Protein AF-A0A554V3Z4-F1 (afdb_monomer_lite)

Secondary structure (DSSP, 8-state):
--HHHHHHHHHHHHHHHHHTT-GGGHHHHHHHHTTTTS-HHHHHHHHHHHHHHHHHTTSEEEEEEETTEEEEEEEEE--PPPPGGGPPPHHHHHHHHHHHHHHT-S--SS-TT--TTSPP-HHHHHHHHHHHHHH--S-EEHHHHHHHHTS-HHHHHHHHHHHHSTTTS-SSSEEEEEEE--SSTT-SS-SEEEEEEP----SSTTTTSHHHHTT--SPPHHHHHHHHHHHHHHHHHS---HHHHHHHHHHHHHHHHHHHHHHHHH-

Foldseek 3Di:
DDLLLLLLLLLLLQLVCVVVVNQLCSLVSSCVVVDPQLDDPVSVVVSVVSVCVQVVLQQKDWQDADPVRHPGIGMHGLDDDADPLLFAFPLLLLLLVVLCCVPPVAFDPFFQRGDPPDDDDLNRLLRSVQVNLLSDQDKDFLVRSCVRVVHPSVSSQVSPVSCQDCSRDDDAFWPGWDFADDPPPPDPGGGIIHTHGHPDPDRHSLDPGSCVSSVRSDRALVRLVVSLVSLVCCLPPPPDDDPSVVSSVSNNVSSVVVNVVNVVSVD

Sequence (267 aa):
MTPTERLLTILRLINEAQDRGAVVAAATRVREQMAGIYEGTAGARMWRRDIRTLRDRGLIETDLSTRMTPNRTGIRLRVPAKPERLHLTGREHAAISRARRALRGTISSVSPLRPRESPRHGIDDASRILRFLEENDEEVELGQLSSWLNLPQRDVYELIDALTREDVINRGVVTSIEFGYDVDETADLPTTVRVFRGSVRCQSPTRGCGMDELGFFPYSLPETEDRLSLIDEALSKLALEGPERQLLSQARAKLTEWRVNLMAAMS

pLDDT: mean 83.01, std 12.26, range [44.66, 98.06]

Radius of gyration: 19.21 Å; chains: 1; bounding box: 49×37×57 Å

Structure (mmCIF, N/CA/C/O backbone):
data_AF-A0A554V3Z4-F1
#
_entry.id   AF-A0A554V3Z4-F1
#
loop_
_atom_site.group_PDB
_atom_site.id
_atom_site.type_symbol
_atom_site.label_atom_id
_atom_site.label_alt_id
_atom_site.label_comp_id
_atom_site.label_asym_id
_atom_site.label_entity_id
_atom_site.label_seq_id
_atom_site.pdbx_PDB_ins_code
_atom_site.Cartn_x
_atom_site.Cartn_y
_atom_site.Cartn_z
_atom_site.occupancy
_atom_site.B_iso_or_equiv
_atom_site.auth_seq_id
_atom_site.auth_comp_id
_atom_site.auth_asym_id
_atom_site.auth_atom_id
_atom_site.pdbx_PDB_model_num
ATOM 1 N N . MET A 1 1 ? 20.695 -0.822 -6.266 1.00 85.31 1 MET A N 1
ATOM 2 C CA . MET A 1 1 ? 19.230 -0.767 -6.131 1.00 85.31 1 MET A CA 1
ATOM 3 C C . MET A 1 1 ? 18.678 -2.169 -5.908 1.00 85.31 1 MET A C 1
ATOM 5 O O . MET A 1 1 ? 18.897 -3.046 -6.751 1.00 85.31 1 MET A O 1
ATOM 9 N N . THR A 1 2 ? 18.030 -2.409 -4.771 1.00 88.81 2 THR A N 1
ATOM 10 C CA . THR A 1 2 ? 17.435 -3.708 -4.413 1.00 88.81 2 THR A CA 1
ATOM 11 C C . THR A 1 2 ? 16.230 -4.033 -5.314 1.00 88.81 2 THR A C 1
ATOM 13 O O . THR A 1 2 ? 15.704 -3.147 -5.992 1.00 88.81 2 THR A O 1
ATOM 16 N N . PRO A 1 3 ? 15.763 -5.297 -5.383 1.00 90.75 3 PRO A N 1
ATOM 17 C CA . PRO A 1 3 ? 14.540 -5.627 -6.116 1.00 90.75 3 PRO A CA 1
ATOM 18 C C . PRO A 1 3 ? 13.301 -4.873 -5.616 1.00 90.75 3 PRO A C 1
ATOM 20 O O . PRO A 1 3 ? 12.484 -4.462 -6.432 1.00 90.75 3 PRO A O 1
ATOM 23 N N . THR A 1 4 ? 13.168 -4.672 -4.302 1.00 90.19 4 THR A N 1
ATOM 24 C CA . THR A 1 4 ? 12.045 -3.934 -3.702 1.00 90.19 4 THR A CA 1
ATOM 25 C C . THR A 1 4 ? 12.045 -2.478 -4.156 1.00 90.19 4 THR A C 1
ATOM 27 O O . THR A 1 4 ? 11.039 -2.024 -4.696 1.00 90.19 4 THR A O 1
ATOM 30 N N . GLU A 1 5 ? 13.187 -1.792 -4.032 1.00 89.12 5 GLU A N 1
ATOM 31 C CA . GLU A 1 5 ? 13.366 -0.412 -4.502 1.00 89.12 5 GLU A CA 1
ATOM 32 C C . GLU A 1 5 ? 12.989 -0.282 -5.983 1.00 89.12 5 GLU A C 1
ATOM 34 O O . GLU A 1 5 ? 12.140 0.530 -6.338 1.00 89.12 5 GLU A O 1
ATOM 39 N N . ARG A 1 6 ? 13.540 -1.150 -6.851 1.00 91.88 6 ARG A N 1
ATOM 40 C CA . ARG A 1 6 ? 13.258 -1.100 -8.295 1.00 91.88 6 ARG A CA 1
ATOM 41 C C . ARG A 1 6 ? 11.770 -1.225 -8.606 1.00 91.88 6 ARG A C 1
ATOM 43 O O . ARG A 1 6 ? 11.261 -0.475 -9.433 1.00 91.88 6 ARG A O 1
ATOM 50 N N . LEU A 1 7 ? 11.076 -2.177 -7.982 1.00 92.88 7 LEU A N 1
ATOM 51 C CA . LEU A 1 7 ? 9.656 -2.416 -8.242 1.00 92.88 7 LEU A CA 1
ATOM 52 C C . LEU A 1 7 ? 8.788 -1.240 -7.771 1.00 92.88 7 LEU A C 1
ATOM 54 O O . LEU A 1 7 ? 7.882 -0.842 -8.500 1.00 92.88 7 LEU A O 1
ATOM 58 N N . LEU A 1 8 ? 9.079 -0.658 -6.603 1.00 90.31 8 LEU A N 1
ATOM 59 C CA . LEU A 1 8 ? 8.354 0.512 -6.096 1.00 90.31 8 LEU A CA 1
ATOM 60 C C . LEU A 1 8 ? 8.612 1.757 -6.963 1.00 90.31 8 LEU A C 1
ATOM 62 O O . LEU A 1 8 ? 7.660 2.438 -7.344 1.00 90.31 8 LEU A O 1
ATOM 66 N N . THR A 1 9 ? 9.862 1.999 -7.377 1.00 89.44 9 THR A N 1
ATOM 67 C CA . THR A 1 9 ? 10.207 3.080 -8.318 1.00 89.44 9 THR A CA 1
ATOM 68 C C . THR A 1 9 ? 9.485 2.923 -9.658 1.00 89.44 9 THR A C 1
ATOM 70 O O . THR A 1 9 ? 8.972 3.907 -10.191 1.00 89.44 9 THR A O 1
ATOM 73 N N . ILE A 1 10 ? 9.385 1.700 -10.202 1.00 91.62 10 ILE A N 1
ATOM 74 C CA . ILE A 1 10 ? 8.610 1.449 -11.429 1.00 91.62 10 ILE A CA 1
ATOM 75 C C . ILE A 1 10 ? 7.144 1.863 -11.233 1.00 91.62 10 ILE A C 1
ATOM 77 O O . ILE A 1 10 ? 6.601 2.560 -12.089 1.00 91.62 10 ILE A O 1
ATOM 81 N N . LEU A 1 11 ? 6.505 1.458 -10.128 1.00 91.31 11 LEU A N 1
ATOM 82 C CA . LEU A 1 11 ? 5.101 1.787 -9.856 1.00 91.31 11 LEU A CA 1
ATOM 83 C C . LEU A 1 11 ? 4.877 3.302 -9.768 1.00 91.31 11 LEU A C 1
ATOM 85 O O . LEU A 1 11 ? 4.002 3.814 -10.468 1.00 91.31 11 LEU A O 1
ATOM 89 N N . ARG A 1 12 ? 5.720 4.027 -9.016 1.00 88.12 12 ARG A N 1
ATOM 90 C CA . ARG A 1 12 ? 5.675 5.499 -8.945 1.00 88.12 12 ARG A CA 1
ATOM 91 C C . ARG A 1 12 ? 5.777 6.136 -10.331 1.00 88.12 12 ARG A C 1
ATOM 93 O O . ARG A 1 12 ? 4.963 6.977 -10.701 1.00 88.12 12 ARG A O 1
ATOM 100 N N . LEU A 1 13 ? 6.775 5.743 -11.122 1.00 88.31 13 LEU A N 1
ATOM 101 C CA . LEU A 1 13 ? 7.025 6.352 -12.432 1.00 88.31 13 LEU A CA 1
ATOM 102 C C . LEU A 1 13 ? 5.905 6.067 -13.443 1.00 88.31 13 LEU A C 1
ATOM 104 O O . LEU A 1 13 ? 5.633 6.910 -14.302 1.00 88.31 13 LEU A O 1
ATOM 108 N N . ILE A 1 14 ? 5.243 4.909 -13.347 1.00 90.38 14 ILE A N 1
ATOM 109 C CA . ILE A 1 14 ? 4.043 4.613 -14.142 1.00 90.38 14 ILE A CA 1
ATOM 110 C C . ILE A 1 14 ? 2.874 5.492 -13.684 1.00 90.38 14 ILE A C 1
ATOM 112 O O . ILE A 1 14 ? 2.191 6.046 -14.545 1.00 90.38 14 ILE A O 1
ATOM 116 N N . ASN A 1 15 ? 2.670 5.659 -12.372 1.00 87.81 15 ASN A N 1
ATOM 117 C CA . ASN A 1 15 ? 1.634 6.538 -11.823 1.00 87.81 15 ASN A CA 1
ATOM 118 C C . ASN A 1 15 ? 1.793 7.979 -12.340 1.00 87.81 15 ASN A C 1
ATOM 120 O O . ASN A 1 15 ? 0.896 8.521 -12.981 1.00 87.81 15 ASN A O 1
ATOM 124 N N . GLU A 1 16 ? 2.998 8.547 -12.213 1.00 85.69 16 GLU A N 1
ATOM 125 C CA . GLU A 1 16 ? 3.308 9.888 -12.724 1.00 85.69 16 GLU A CA 1
ATOM 126 C C . GLU A 1 16 ? 3.081 10.030 -14.233 1.00 85.69 16 GLU A C 1
ATOM 128 O O . GLU A 1 16 ? 2.686 11.092 -14.722 1.00 85.69 16 GLU A O 1
ATOM 133 N N . ALA A 1 17 ? 3.408 8.989 -15.004 1.00 84.69 17 ALA A N 1
ATOM 134 C CA . ALA A 1 17 ? 3.185 8.994 -16.441 1.00 84.69 17 ALA A CA 1
ATOM 135 C C . ALA A 1 17 ? 1.686 8.963 -16.759 1.00 84.69 17 ALA A C 1
ATOM 137 O O . ALA A 1 17 ? 1.249 9.661 -17.674 1.00 84.69 17 ALA A O 1
ATOM 138 N N . GLN A 1 18 ? 0.900 8.193 -16.0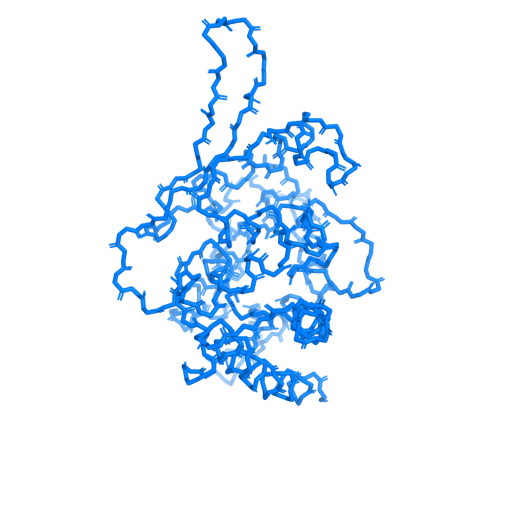07 1.00 84.75 18 GLN A N 1
ATOM 139 C CA . GLN A 1 18 ? -0.547 8.102 -16.161 1.00 84.75 18 GLN A CA 1
ATOM 140 C C . GLN A 1 18 ? -1.243 9.431 -15.842 1.00 84.75 18 GLN A C 1
ATOM 142 O O . GLN A 1 18 ? -2.054 9.877 -16.653 1.00 84.75 18 GLN A O 1
ATOM 147 N N . ASP A 1 19 ? -0.853 10.112 -14.763 1.00 82.19 19 ASP A N 1
ATOM 148 C CA . ASP A 1 19 ? -1.374 11.440 -14.396 1.00 82.19 19 ASP A CA 1
ATOM 149 C C . ASP A 1 19 ? -1.117 12.501 -15.476 1.00 82.19 19 ASP A C 1
ATOM 151 O O . ASP A 1 19 ? -1.878 13.453 -15.640 1.00 82.19 19 ASP A O 1
ATOM 155 N N . ARG A 1 20 ? -0.055 12.316 -16.267 1.00 82.38 20 ARG A N 1
ATOM 156 C CA . ARG A 1 20 ? 0.301 13.176 -17.408 1.00 82.38 20 ARG A CA 1
ATOM 157 C C . ARG A 1 20 ? -0.280 12.697 -18.744 1.00 82.38 20 ARG A C 1
ATOM 159 O O . ARG A 1 20 ? 0.066 13.254 -19.783 1.00 82.38 20 ARG A O 1
ATOM 166 N N . GLY A 1 21 ? -1.098 11.642 -18.754 1.00 78.44 21 GLY A N 1
ATOM 167 C CA . GLY A 1 21 ? -1.652 11.045 -19.976 1.00 78.44 21 GLY A CA 1
ATOM 168 C C . GLY A 1 21 ? -0.624 10.322 -20.863 1.00 78.44 21 GLY A C 1
ATOM 169 O O . GLY A 1 21 ? -0.892 10.042 -22.029 1.00 78.44 21 GLY A O 1
ATOM 170 N N . ALA A 1 22 ? 0.557 9.995 -20.333 1.00 80.12 22 ALA A N 1
ATOM 171 C CA . ALA A 1 22 ? 1.716 9.477 -21.062 1.00 80.12 22 ALA A CA 1
ATOM 172 C C . ALA A 1 22 ? 1.899 7.946 -20.950 1.00 80.12 22 ALA A C 1
ATOM 174 O O . ALA A 1 22 ? 3.024 7.447 -20.985 1.00 80.12 22 ALA A O 1
ATOM 175 N N . VAL A 1 23 ? 0.804 7.182 -20.862 1.00 75.94 23 VAL A N 1
ATOM 176 C CA . VAL A 1 23 ? 0.794 5.709 -20.677 1.00 75.94 23 VAL A CA 1
ATOM 177 C C . VAL A 1 23 ? 1.689 4.960 -21.677 1.00 75.94 23 VAL A C 1
ATOM 179 O O . VAL A 1 23 ? 2.409 4.025 -21.331 1.00 75.94 23 VAL A O 1
ATOM 182 N N . VAL A 1 24 ? 1.692 5.392 -22.938 1.00 72.81 24 VAL A N 1
ATOM 183 C CA . VAL A 1 24 ? 2.476 4.751 -24.006 1.00 72.81 24 VAL A CA 1
ATOM 184 C C . VAL A 1 24 ? 3.985 4.988 -23.839 1.00 72.81 24 VAL A C 1
ATOM 186 O O . VAL A 1 24 ? 4.792 4.153 -24.239 1.00 72.81 24 VAL A O 1
ATOM 189 N N . ALA A 1 25 ? 4.378 6.112 -23.235 1.00 75.38 25 ALA A N 1
ATOM 190 C CA . ALA A 1 25 ? 5.775 6.476 -23.001 1.00 75.38 25 ALA A CA 1
ATOM 191 C C . ALA A 1 25 ? 6.288 6.045 -21.615 1.00 75.38 25 ALA A C 1
ATOM 193 O O . ALA A 1 25 ? 7.482 6.182 -21.349 1.00 75.38 25 ALA A O 1
ATOM 194 N N . ALA A 1 26 ? 5.421 5.509 -20.747 1.00 81.56 26 ALA A N 1
ATOM 195 C CA . ALA A 1 26 ? 5.761 5.152 -19.372 1.00 81.56 26 ALA A CA 1
ATOM 196 C C . ALA A 1 26 ? 6.964 4.198 -19.299 1.00 81.56 26 ALA A C 1
ATOM 198 O O . ALA A 1 26 ? 7.906 4.454 -18.558 1.00 81.56 26 ALA A O 1
ATOM 199 N N . ALA A 1 27 ? 6.997 3.150 -20.131 1.00 84.62 27 ALA A N 1
ATOM 200 C CA . ALA A 1 27 ? 8.106 2.192 -20.156 1.00 84.62 27 ALA A CA 1
ATOM 201 C C . ALA A 1 27 ? 9.456 2.839 -20.515 1.00 84.62 27 ALA A C 1
ATOM 203 O O . ALA A 1 27 ? 10.478 2.523 -19.906 1.00 84.62 27 ALA A O 1
ATOM 204 N N . THR A 1 28 ? 9.462 3.747 -21.494 1.00 84.50 28 THR A N 1
ATOM 205 C CA . THR A 1 28 ? 10.665 4.487 -21.899 1.00 84.50 28 THR A CA 1
ATOM 206 C C . THR A 1 28 ? 11.116 5.420 -20.785 1.00 84.50 28 THR A C 1
ATOM 208 O O . THR A 1 28 ? 12.271 5.357 -20.378 1.00 84.50 28 THR A O 1
ATOM 211 N N . ARG A 1 29 ? 10.187 6.195 -20.214 1.00 84.88 29 ARG A N 1
ATOM 212 C CA . ARG A 1 29 ? 10.458 7.106 -19.097 1.00 84.88 29 ARG A CA 1
ATOM 213 C C . ARG A 1 29 ? 11.047 6.374 -17.894 1.00 84.88 29 ARG A C 1
ATOM 215 O O . ARG A 1 29 ? 11.997 6.864 -17.298 1.00 84.88 29 ARG A O 1
ATOM 222 N N . VAL A 1 30 ? 10.517 5.198 -17.552 1.00 87.12 30 VAL A N 1
ATOM 223 C CA . VAL A 1 30 ? 11.059 4.375 -16.462 1.00 87.12 30 VAL A CA 1
ATOM 224 C C . VAL A 1 30 ? 12.521 4.016 -16.729 1.00 87.12 30 VAL A C 1
ATOM 226 O O . VAL A 1 30 ? 13.358 4.164 -15.847 1.00 87.12 30 VAL A O 1
ATOM 229 N N . ARG A 1 31 ? 12.854 3.585 -17.950 1.00 86.69 31 ARG A N 1
ATOM 230 C CA . ARG A 1 31 ? 14.237 3.233 -18.309 1.00 86.69 31 ARG A CA 1
ATOM 231 C C . ARG A 1 31 ? 15.173 4.440 -18.344 1.00 86.69 31 ARG A C 1
ATOM 233 O O . ARG A 1 31 ? 16.323 4.292 -17.957 1.00 86.69 31 ARG A O 1
ATOM 240 N N . GLU A 1 32 ? 14.693 5.600 -18.784 1.00 86.88 32 GLU A N 1
ATOM 241 C CA . GLU A 1 32 ? 15.464 6.852 -18.791 1.00 86.88 32 GLU A CA 1
ATOM 242 C C . GLU A 1 32 ? 15.756 7.348 -17.371 1.00 86.88 32 GLU A C 1
ATOM 244 O O . GLU A 1 32 ? 16.881 7.732 -17.072 1.00 86.88 32 GLU A O 1
ATOM 249 N N . GLN A 1 33 ? 14.761 7.311 -16.480 1.00 86.06 33 GLN A N 1
ATOM 250 C CA . GLN A 1 33 ? 14.921 7.718 -15.078 1.00 86.06 33 GLN A CA 1
ATOM 251 C C . GLN A 1 33 ? 15.758 6.713 -14.273 1.00 86.06 33 GLN A C 1
ATOM 253 O O . GLN A 1 33 ? 16.400 7.088 -13.302 1.00 86.06 33 GLN A O 1
ATOM 258 N N . MET A 1 34 ? 15.783 5.444 -14.690 1.00 88.44 34 MET A N 1
ATOM 259 C CA . MET A 1 34 ? 16.597 4.380 -14.093 1.00 88.44 34 MET A CA 1
ATOM 260 C C . MET A 1 34 ? 17.784 4.004 -15.000 1.00 88.44 34 MET A C 1
ATOM 262 O O . MET A 1 34 ? 18.079 2.816 -15.190 1.00 88.44 34 MET A O 1
ATOM 266 N N . ALA A 1 35 ? 18.439 5.009 -15.593 1.00 86.56 35 ALA A N 1
ATOM 267 C CA . ALA A 1 35 ? 19.607 4.822 -16.455 1.00 86.56 35 ALA A CA 1
ATOM 268 C C . ALA A 1 35 ? 20.715 4.021 -15.740 1.00 86.56 35 ALA A C 1
ATOM 270 O O . ALA A 1 35 ? 20.874 4.095 -14.521 1.00 86.56 35 ALA A O 1
ATOM 271 N N . GLY A 1 36 ? 21.449 3.189 -16.481 1.00 88.50 36 GLY A N 1
ATOM 272 C CA . GLY A 1 36 ? 22.446 2.265 -15.929 1.00 88.50 36 GLY A CA 1
ATOM 273 C C . GLY A 1 36 ? 21.892 0.991 -15.266 1.00 88.50 36 GLY A C 1
ATOM 274 O O . GLY A 1 36 ? 22.611 -0.002 -15.182 1.00 88.50 36 GLY A O 1
ATOM 275 N N . ILE A 1 37 ? 20.620 0.945 -14.841 1.00 91.25 37 ILE A N 1
ATOM 276 C CA . ILE A 1 37 ? 20.044 -0.241 -14.169 1.00 91.25 37 ILE A CA 1
ATOM 277 C C . ILE A 1 37 ? 19.622 -1.323 -15.172 1.00 91.25 37 ILE A C 1
ATOM 279 O O . ILE A 1 37 ? 19.895 -2.511 -14.982 1.00 91.25 37 ILE A O 1
ATOM 283 N N . TYR A 1 38 ? 18.944 -0.921 -16.250 1.00 91.69 38 TYR A N 1
ATOM 284 C CA . TYR A 1 38 ? 18.374 -1.843 -17.241 1.00 91.69 38 TYR A CA 1
ATOM 285 C C . TYR A 1 38 ? 19.177 -1.925 -18.546 1.00 91.69 38 TYR A C 1
ATOM 287 O O . TYR A 1 38 ? 18.665 -2.405 -19.560 1.00 91.69 38 TYR A O 1
ATOM 295 N N . GLU A 1 39 ? 20.441 -1.510 -18.523 1.00 90.00 39 GLU A N 1
ATOM 296 C CA . GLU A 1 39 ? 21.315 -1.499 -19.695 1.00 90.00 39 GLU A CA 1
ATOM 297 C C . GLU A 1 39 ? 21.949 -2.867 -19.999 1.00 90.00 39 GLU A C 1
ATOM 299 O O . GLU A 1 39 ? 22.147 -3.728 -19.134 1.00 90.00 39 GLU A O 1
ATOM 304 N N . GLY A 1 40 ? 22.251 -3.085 -21.281 1.00 92.31 40 GLY A N 1
ATOM 305 C CA . GLY A 1 40 ? 22.839 -4.326 -21.782 1.00 92.31 40 GLY A CA 1
ATOM 306 C C . GLY A 1 40 ? 21.948 -5.567 -21.621 1.00 92.31 40 GLY A C 1
ATOM 307 O O . GLY A 1 40 ? 20.784 -5.519 -21.221 1.00 92.31 40 GLY A O 1
ATOM 308 N N . THR A 1 41 ? 22.502 -6.738 -21.941 1.00 92.44 41 THR A N 1
ATOM 309 C CA . THR A 1 41 ? 21.746 -8.005 -21.941 1.00 92.44 41 THR A CA 1
ATOM 310 C C . THR A 1 41 ? 21.277 -8.409 -20.539 1.00 92.44 41 THR A C 1
ATOM 312 O O . THR A 1 41 ? 20.195 -8.980 -20.379 1.00 92.44 41 THR A O 1
ATOM 315 N N . ALA A 1 42 ? 22.085 -8.126 -19.512 1.00 91.31 42 ALA A N 1
ATOM 316 C CA . ALA A 1 42 ? 21.734 -8.402 -18.122 1.00 91.31 42 ALA A CA 1
ATOM 317 C C . ALA A 1 42 ? 20.597 -7.490 -17.636 1.00 91.31 42 ALA A C 1
ATOM 319 O O . ALA A 1 42 ? 19.607 -8.004 -17.108 1.00 91.31 42 ALA A O 1
ATOM 320 N N . GLY A 1 43 ? 20.683 -6.183 -17.898 1.00 91.44 43 GLY A N 1
ATOM 321 C CA . GLY A 1 43 ? 19.630 -5.225 -17.575 1.00 91.44 43 GLY A CA 1
ATOM 322 C C . GLY A 1 43 ? 18.326 -5.507 -18.324 1.00 91.44 43 GLY A C 1
ATOM 323 O O . GLY A 1 43 ? 17.257 -5.526 -17.719 1.00 91.44 43 GLY A O 1
ATOM 324 N N . ALA A 1 44 ? 18.393 -5.902 -19.599 1.00 88.69 44 ALA A N 1
ATOM 325 C CA . ALA A 1 44 ? 17.213 -6.311 -20.363 1.00 88.69 44 ALA A CA 1
ATOM 326 C C . ALA A 1 44 ? 16.522 -7.571 -19.798 1.00 88.69 44 ALA A C 1
ATOM 328 O O . ALA A 1 44 ? 15.299 -7.714 -19.900 1.00 88.69 44 ALA A O 1
ATOM 329 N N . ARG A 1 45 ? 17.278 -8.516 -19.213 1.00 91.56 45 ARG A N 1
ATOM 330 C CA . ARG A 1 45 ? 16.703 -9.660 -18.476 1.00 91.56 45 ARG A CA 1
ATOM 331 C C . ARG A 1 45 ? 16.059 -9.208 -17.168 1.00 91.56 45 ARG A C 1
ATOM 333 O O . ARG A 1 45 ? 14.981 -9.699 -16.843 1.00 91.56 45 ARG A O 1
ATOM 340 N N . MET A 1 46 ? 16.705 -8.290 -16.451 1.00 94.38 46 MET A N 1
ATOM 341 C CA . MET A 1 46 ? 16.195 -7.726 -15.201 1.00 94.38 46 MET A CA 1
ATOM 342 C C . MET A 1 46 ? 14.876 -6.979 -15.427 1.00 94.38 46 MET A C 1
ATOM 344 O O . MET A 1 46 ? 13.892 -7.307 -14.779 1.00 94.38 46 MET A O 1
ATOM 348 N N . TRP A 1 47 ? 14.806 -6.110 -16.439 1.00 93.38 47 TRP A N 1
ATOM 349 C CA . TRP A 1 47 ? 13.581 -5.414 -16.843 1.00 93.38 47 TRP A CA 1
ATOM 350 C C . TRP A 1 47 ? 12.421 -6.380 -17.097 1.00 93.38 47 TRP A C 1
ATOM 352 O O . TRP A 1 47 ? 11.329 -6.223 -16.559 1.00 93.38 47 TRP A O 1
ATOM 362 N N . ARG A 1 48 ? 12.657 -7.418 -17.911 1.00 92.19 48 ARG A N 1
ATOM 363 C CA . ARG A 1 48 ? 11.626 -8.418 -18.223 1.00 92.19 48 ARG A CA 1
ATOM 364 C C . ARG A 1 48 ? 11.151 -9.164 -16.983 1.00 92.19 48 ARG A C 1
ATOM 366 O O . ARG A 1 48 ? 9.980 -9.520 -16.923 1.00 92.19 48 ARG A O 1
ATOM 373 N N . ARG A 1 49 ? 12.050 -9.425 -16.031 1.00 93.94 49 ARG A N 1
ATOM 374 C CA . ARG A 1 49 ? 11.702 -10.046 -14.753 1.00 93.94 49 ARG A CA 1
ATOM 375 C C . ARG A 1 49 ? 10.843 -9.105 -13.916 1.00 93.94 49 ARG A C 1
ATOM 377 O O . ARG A 1 49 ? 9.779 -9.526 -13.494 1.00 93.94 49 ARG A O 1
ATOM 384 N N . ASP A 1 50 ? 11.262 -7.858 -13.734 1.00 94.62 50 ASP A N 1
ATOM 385 C CA . ASP A 1 50 ? 10.573 -6.902 -12.864 1.00 94.62 50 ASP A CA 1
ATOM 386 C C . ASP A 1 50 ? 9.176 -6.545 -13.414 1.00 94.62 50 ASP A C 1
ATOM 388 O O . ASP A 1 50 ? 8.188 -6.618 -12.686 1.00 94.62 50 ASP A O 1
ATOM 392 N N . ILE A 1 51 ? 9.048 -6.303 -14.726 1.00 93.56 51 ILE A N 1
ATOM 393 C CA . ILE A 1 51 ? 7.740 -6.092 -15.375 1.00 93.56 51 ILE A CA 1
ATOM 394 C C . ILE A 1 51 ? 6.847 -7.327 -15.281 1.00 93.56 51 ILE A C 1
ATOM 396 O O . ILE A 1 51 ? 5.657 -7.199 -15.001 1.00 93.56 51 ILE A O 1
ATOM 400 N N . ARG A 1 52 ? 7.403 -8.529 -15.474 1.00 91.44 52 ARG A N 1
ATOM 401 C CA . ARG A 1 52 ? 6.645 -9.770 -15.284 1.00 91.44 52 ARG A CA 1
ATOM 402 C C . ARG A 1 52 ? 6.152 -9.889 -13.845 1.00 91.44 52 ARG A C 1
ATOM 404 O O . ARG A 1 52 ? 4.980 -10.172 -13.655 1.00 91.44 52 ARG A O 1
ATOM 411 N N . THR A 1 53 ? 7.001 -9.616 -12.856 1.00 92.31 53 THR A N 1
ATOM 412 C CA . THR A 1 53 ? 6.621 -9.640 -11.439 1.00 92.31 53 THR A CA 1
ATOM 413 C C . THR A 1 53 ? 5.437 -8.713 -11.166 1.00 92.31 53 THR A C 1
ATOM 415 O O . THR A 1 53 ? 4.464 -9.145 -10.557 1.00 92.31 53 THR A O 1
ATOM 418 N N . LEU A 1 54 ? 5.470 -7.463 -11.641 1.00 92.12 54 LEU A N 1
ATOM 419 C CA . LEU A 1 54 ? 4.367 -6.514 -11.437 1.00 92.12 54 LEU A CA 1
ATOM 420 C C . LEU A 1 54 ? 3.085 -6.926 -12.178 1.00 92.12 54 LEU A C 1
ATOM 422 O O . LEU A 1 54 ? 1.9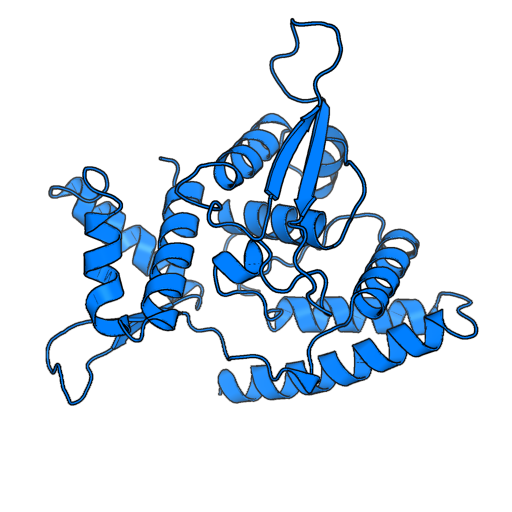86 -6.798 -11.638 1.00 92.12 54 LEU A O 1
ATOM 426 N N . ARG A 1 55 ? 3.215 -7.435 -13.407 1.00 90.94 55 ARG A N 1
ATOM 427 C CA . ARG A 1 55 ? 2.084 -7.859 -14.242 1.00 90.94 55 ARG A CA 1
ATOM 428 C C . ARG A 1 55 ? 1.411 -9.115 -13.703 1.00 90.94 55 ARG A C 1
ATOM 430 O O . ARG A 1 55 ? 0.191 -9.151 -13.597 1.00 90.94 55 ARG A O 1
ATOM 437 N N . ASP A 1 56 ? 2.189 -10.131 -13.344 1.00 88.88 56 ASP A N 1
ATOM 438 C CA . ASP A 1 56 ? 1.676 -11.396 -12.808 1.00 88.88 56 ASP A CA 1
ATOM 439 C C . ASP A 1 56 ? 1.010 -11.173 -11.434 1.00 88.88 56 ASP A C 1
ATOM 441 O O . ASP A 1 56 ? 0.112 -11.912 -11.041 1.00 88.88 56 ASP A O 1
ATOM 445 N N . ARG A 1 57 ? 1.381 -10.086 -10.741 1.00 88.06 57 ARG A N 1
ATOM 446 C CA . ARG A 1 57 ? 0.710 -9.581 -9.535 1.00 88.06 57 ARG A CA 1
ATOM 447 C C . ARG A 1 57 ? -0.528 -8.723 -9.809 1.00 88.06 57 ARG A C 1
ATOM 449 O O . ARG A 1 57 ? -1.139 -8.226 -8.871 1.00 88.06 57 ARG A O 1
ATOM 456 N N . GLY A 1 58 ? -0.887 -8.506 -11.070 1.00 87.31 58 GLY A N 1
ATOM 457 C CA . GLY A 1 58 ? -2.031 -7.685 -11.456 1.00 87.31 58 GLY A CA 1
ATOM 458 C C . GLY A 1 58 ? -1.901 -6.209 -11.082 1.00 87.31 58 GLY A C 1
ATOM 459 O O . GLY A 1 58 ? -2.921 -5.542 -10.987 1.00 87.31 58 GLY A O 1
ATOM 460 N N . LEU A 1 59 ? -0.684 -5.698 -10.862 1.00 89.44 59 LEU A N 1
ATOM 461 C CA . LEU A 1 59 ? -0.440 -4.293 -10.504 1.00 89.44 59 LEU A CA 1
ATOM 462 C C . LEU A 1 59 ? -0.366 -3.393 -11.739 1.00 89.44 59 LEU A C 1
ATOM 464 O O . LEU A 1 59 ? -0.689 -2.207 -11.674 1.00 89.44 59 LEU A O 1
ATOM 468 N N . ILE A 1 60 ? 0.051 -3.964 -12.869 1.00 91.31 60 ILE A N 1
ATOM 469 C CA . ILE A 1 60 ? 0.183 -3.266 -14.145 1.00 91.31 60 ILE A CA 1
ATOM 470 C C . ILE A 1 60 ? -0.442 -4.070 -15.279 1.00 91.31 60 ILE A C 1
ATOM 472 O O . ILE A 1 60 ? -0.519 -5.299 -15.231 1.00 91.31 60 ILE A O 1
ATOM 476 N N . GLU A 1 61 ? -0.808 -3.360 -16.335 1.00 89.94 61 GLU A N 1
ATOM 477 C CA . GLU A 1 61 ? -1.110 -3.923 -17.646 1.00 89.94 61 GLU A CA 1
ATOM 478 C C . GLU A 1 61 ? -0.017 -3.522 -18.636 1.00 89.94 61 GLU A C 1
ATOM 480 O O . GLU A 1 61 ? 0.498 -2.402 -18.586 1.00 89.94 61 GLU A O 1
ATOM 485 N N . THR A 1 62 ? 0.335 -4.441 -19.534 1.00 87.81 62 THR A N 1
ATOM 486 C CA . THR A 1 62 ? 1.335 -4.240 -20.590 1.00 87.81 62 THR A CA 1
ATOM 487 C C . THR A 1 62 ? 0.694 -4.345 -21.969 1.00 87.81 62 THR A C 1
ATOM 489 O O . THR A 1 62 ? -0.476 -4.698 -22.094 1.00 87.81 62 THR A O 1
ATOM 492 N N . ASP A 1 63 ? 1.474 -4.046 -23.010 1.00 78.25 63 ASP A N 1
ATOM 493 C CA . ASP A 1 63 ? 1.091 -4.250 -24.415 1.00 78.25 63 ASP A CA 1
ATOM 494 C C . ASP A 1 63 ? -0.125 -3.417 -24.850 1.00 78.25 63 ASP A C 1
ATOM 496 O O . ASP A 1 63 ? -0.887 -3.772 -25.746 1.00 78.25 63 ASP A O 1
ATOM 500 N N . LEU A 1 64 ? -0.268 -2.246 -24.229 1.00 73.12 64 LEU A N 1
ATOM 501 C CA . LEU A 1 64 ? -1.351 -1.309 -24.490 1.00 73.12 64 LEU A CA 1
ATOM 502 C C . LEU A 1 64 ? -1.066 -0.531 -25.776 1.00 73.12 64 LEU A C 1
ATOM 504 O O . LEU A 1 64 ? -0.476 0.551 -25.744 1.00 73.12 64 LEU A O 1
ATOM 508 N N . SER A 1 65 ? -1.475 -1.084 -26.915 1.00 65.38 65 SER A N 1
ATOM 509 C CA . SER A 1 65 ? -1.513 -0.345 -28.177 1.00 65.38 65 SER A CA 1
ATOM 510 C C . SER A 1 65 ? -2.729 0.583 -28.203 1.00 65.38 65 SER A C 1
ATOM 512 O O . SER A 1 65 ? -3.852 0.139 -27.967 1.00 65.38 65 SER A O 1
ATOM 514 N N . THR A 1 66 ? -2.537 1.862 -28.529 1.00 64.00 66 THR A N 1
ATOM 515 C CA . THR A 1 66 ? -3.649 2.811 -28.718 1.00 64.00 66 THR A CA 1
ATOM 516 C C . THR A 1 66 ? -3.895 3.073 -30.200 1.00 64.00 66 THR A C 1
ATOM 518 O O . THR A 1 66 ? -2.994 2.910 -31.022 1.00 64.00 66 THR A O 1
ATOM 521 N N . ARG A 1 67 ? -5.092 3.566 -30.554 1.00 59.94 67 ARG A N 1
ATOM 522 C CA . ARG A 1 67 ? -5.433 3.951 -31.939 1.00 59.94 67 ARG A CA 1
ATOM 523 C C . ARG A 1 67 ? -4.447 4.964 -32.540 1.00 59.94 67 ARG A C 1
ATOM 525 O O . ARG A 1 67 ? -4.237 4.957 -33.745 1.00 59.94 67 ARG A O 1
ATOM 532 N N . MET A 1 68 ? -3.843 5.816 -31.707 1.00 55.69 68 MET A N 1
ATOM 533 C CA . MET A 1 68 ? -2.862 6.821 -32.138 1.00 55.69 68 MET A CA 1
ATOM 534 C C . MET A 1 68 ? -1.420 6.296 -32.183 1.00 55.69 68 MET A C 1
ATOM 536 O O . MET A 1 68 ? -0.572 6.921 -32.809 1.00 55.69 68 MET A O 1
ATOM 540 N N . THR A 1 69 ? -1.125 5.161 -31.540 1.00 58.66 69 THR A N 1
ATOM 541 C CA . THR A 1 69 ? 0.213 4.543 -31.541 1.00 58.66 69 THR A CA 1
ATOM 542 C C . THR A 1 69 ? 0.124 3.020 -31.694 1.00 58.66 69 THR A C 1
ATOM 544 O O . THR A 1 69 ? 0.495 2.272 -30.782 1.00 58.66 69 THR A O 1
ATOM 547 N N . PRO A 1 70 ? -0.371 2.531 -32.846 1.00 54.09 70 PRO A N 1
ATOM 548 C CA . PRO A 1 70 ? -0.292 1.112 -33.162 1.00 54.09 70 PRO A CA 1
ATOM 549 C C . PRO A 1 70 ? 1.195 0.728 -33.186 1.00 54.09 70 PRO A C 1
ATOM 551 O O . PRO A 1 70 ? 2.006 1.454 -33.757 1.00 54.09 70 PRO A O 1
ATOM 554 N N . ASN A 1 71 ? 1.572 -0.370 -32.530 1.00 58.81 71 ASN A N 1
ATOM 555 C CA . ASN A 1 71 ? 2.953 -0.868 -32.362 1.00 58.81 71 ASN A CA 1
ATOM 556 C C . ASN A 1 71 ? 3.779 -0.288 -31.199 1.00 58.81 71 ASN A C 1
ATOM 558 O O . ASN A 1 71 ? 4.938 -0.677 -31.047 1.00 58.81 71 ASN A O 1
ATOM 562 N N . ARG A 1 72 ? 3.229 0.585 -30.344 1.00 60.94 72 ARG A N 1
ATOM 563 C CA . ARG A 1 72 ? 3.872 0.898 -29.056 1.00 60.94 72 ARG A CA 1
ATOM 564 C C . ARG A 1 72 ? 3.244 0.076 -27.933 1.00 60.94 72 ARG A C 1
ATOM 566 O O . ARG A 1 72 ? 2.036 0.123 -27.731 1.00 60.94 72 ARG A O 1
ATOM 573 N N . THR A 1 73 ? 4.073 -0.657 -27.194 1.00 68.19 73 THR A N 1
ATOM 574 C CA . THR A 1 73 ? 3.666 -1.412 -26.002 1.00 68.19 73 THR A CA 1
ATOM 575 C C . THR A 1 73 ? 3.651 -0.472 -24.797 1.00 68.19 73 THR A C 1
ATOM 577 O O . THR A 1 73 ? 4.684 -0.259 -24.158 1.00 68.19 73 THR A O 1
ATOM 580 N N . GLY A 1 74 ? 2.503 0.149 -24.519 1.00 79.56 74 GLY A N 1
ATOM 581 C CA . GLY A 1 74 ? 2.322 0.954 -23.310 1.00 79.56 74 GLY A CA 1
ATOM 582 C C . GLY A 1 74 ? 2.286 0.099 -22.041 1.00 79.56 74 GLY A C 1
ATOM 583 O O . GLY A 1 74 ? 2.021 -1.104 -22.100 1.00 79.56 74 GLY A O 1
ATOM 584 N N . ILE A 1 75 ? 2.538 0.735 -20.895 1.00 88.94 75 ILE A N 1
ATOM 585 C CA . ILE A 1 75 ? 2.376 0.133 -19.565 1.00 88.94 75 ILE A CA 1
ATOM 586 C C . ILE A 1 75 ? 1.548 1.098 -18.711 1.00 88.94 75 ILE A C 1
ATOM 588 O O . ILE A 1 75 ? 1.827 2.296 -18.715 1.00 88.94 75 ILE A O 1
ATOM 592 N N . ARG A 1 76 ? 0.544 0.596 -17.984 1.00 89.88 76 ARG A N 1
ATOM 593 C CA . ARG A 1 76 ? -0.279 1.398 -17.056 1.00 89.88 76 ARG A CA 1
ATOM 594 C C . ARG A 1 76 ? -0.546 0.660 -15.752 1.00 89.88 76 ARG A C 1
ATOM 596 O O . ARG A 1 76 ? -0.430 -0.564 -15.717 1.00 89.88 76 ARG A O 1
ATOM 603 N N . LEU A 1 77 ? -0.951 1.388 -14.715 1.00 89.19 77 LEU A N 1
ATOM 604 C CA . LEU A 1 77 ? -1.412 0.781 -13.468 1.00 89.19 77 LEU A CA 1
ATOM 605 C C . LEU A 1 77 ? -2.783 0.130 -13.659 1.00 89.19 77 LEU A C 1
ATOM 607 O O . LEU A 1 77 ? -3.674 0.697 -14.291 1.00 89.19 77 LEU A O 1
ATOM 611 N N . ARG A 1 78 ? -2.977 -1.045 -13.060 1.00 86.31 78 ARG A N 1
ATOM 612 C CA . ARG A 1 78 ? -4.256 -1.767 -13.062 1.00 86.31 78 ARG A CA 1
ATOM 613 C C . ARG A 1 78 ? -5.067 -1.438 -11.805 1.00 86.31 78 ARG A C 1
ATOM 615 O O . ARG A 1 78 ? -5.485 -2.322 -11.064 1.00 86.31 78 ARG A O 1
ATOM 622 N N . VAL A 1 79 ? -5.250 -0.146 -11.539 1.00 78.56 79 VAL A N 1
ATOM 623 C CA . VAL A 1 79 ? -5.949 0.336 -10.343 1.00 78.56 79 VAL A CA 1
ATOM 624 C C . VAL A 1 79 ? -7.155 1.172 -10.764 1.00 78.56 79 VAL A C 1
ATOM 626 O O . VAL A 1 79 ? -6.982 2.176 -11.459 1.00 78.56 79 VAL A O 1
ATOM 629 N N . PRO A 1 80 ? -8.386 0.787 -10.383 1.00 82.44 80 PRO A N 1
ATOM 630 C CA . PRO A 1 80 ? -9.553 1.605 -10.669 1.00 82.44 80 PRO A CA 1
ATOM 631 C C . PRO A 1 80 ? -9.515 2.893 -9.842 1.00 82.44 80 PRO A C 1
ATOM 633 O O . PRO A 1 80 ? -9.206 2.879 -8.649 1.00 82.44 80 PRO A O 1
ATOM 636 N N . ALA A 1 81 ? -9.888 4.012 -10.462 1.00 82.69 81 ALA A N 1
ATOM 637 C CA . ALA A 1 81 ? -10.026 5.277 -9.754 1.00 82.69 81 ALA A CA 1
ATOM 638 C C . ALA A 1 81 ? -11.173 5.190 -8.735 1.00 82.69 81 ALA A C 1
ATOM 640 O O . ALA A 1 81 ? -12.305 4.843 -9.082 1.00 82.69 81 ALA A O 1
ATOM 641 N N . LYS A 1 82 ? -10.896 5.525 -7.470 1.00 85.56 82 LYS A N 1
ATOM 642 C CA . LYS A 1 82 ? -11.913 5.519 -6.413 1.00 85.56 82 LYS A CA 1
ATOM 643 C C . LYS A 1 82 ? -12.686 6.840 -6.395 1.00 85.56 82 LYS A C 1
ATOM 645 O O . LYS A 1 82 ? -12.066 7.880 -6.161 1.00 85.56 82 LYS A O 1
ATOM 650 N N . PRO A 1 83 ? -14.022 6.819 -6.576 1.00 87.75 83 PRO A N 1
ATOM 651 C CA . PRO A 1 83 ? -14.849 8.023 -6.526 1.00 87.75 83 PRO A CA 1
ATOM 652 C C . PRO A 1 83 ? -14.662 8.802 -5.220 1.00 87.75 83 PRO A C 1
ATOM 654 O O . PRO A 1 83 ? -14.654 8.199 -4.147 1.00 87.75 83 PRO A O 1
ATOM 657 N N . GLU A 1 84 ? -14.589 10.135 -5.295 1.00 86.69 84 GLU A N 1
ATOM 658 C CA . GLU A 1 84 ? -14.303 10.995 -4.131 1.00 86.69 84 GLU A CA 1
ATOM 659 C C . GLU A 1 84 ? -15.295 10.808 -2.976 1.00 86.69 84 GLU A C 1
ATOM 661 O O . GLU A 1 84 ? -14.899 10.752 -1.816 1.00 86.69 84 GLU A O 1
ATOM 666 N N . ARG A 1 85 ? -16.581 10.586 -3.273 1.00 90.81 85 ARG A N 1
ATOM 667 C CA . ARG A 1 85 ? -17.607 10.303 -2.249 1.00 90.81 85 ARG A CA 1
ATOM 668 C C . ARG A 1 85 ? -17.339 9.038 -1.418 1.00 90.81 85 ARG A C 1
ATOM 670 O O . ARG A 1 85 ? -17.886 8.894 -0.328 1.00 90.81 85 ARG A O 1
ATOM 677 N N . LEU A 1 86 ? -16.527 8.113 -1.938 1.00 91.94 86 LEU A N 1
ATOM 678 C CA . LEU A 1 86 ? -16.131 6.876 -1.260 1.00 91.94 86 LEU A CA 1
ATOM 679 C C . LEU A 1 86 ? -14.820 7.025 -0.483 1.00 91.94 86 LEU A C 1
ATOM 681 O O . LEU A 1 86 ? -14.365 6.065 0.149 1.00 91.94 86 LEU A O 1
ATOM 685 N N . HIS A 1 87 ? -14.178 8.193 -0.532 1.00 89.38 87 HIS A N 1
ATOM 686 C CA . HIS A 1 87 ? -12.974 8.452 0.247 1.00 89.38 87 HIS A CA 1
ATOM 687 C C . HIS A 1 87 ? -13.330 8.460 1.735 1.00 89.38 87 HIS A C 1
ATOM 689 O O . HIS A 1 87 ? -14.353 9.011 2.163 1.00 89.38 87 HIS A O 1
ATOM 695 N N . LEU A 1 88 ? -12.488 7.800 2.526 1.00 88.38 88 LEU A N 1
ATOM 696 C CA . LEU A 1 88 ? -12.599 7.856 3.972 1.00 88.38 88 LEU A CA 1
ATOM 697 C C . LEU A 1 88 ? -11.988 9.176 4.452 1.00 88.38 88 LEU A C 1
ATOM 699 O O . LEU A 1 88 ? -10.917 9.592 4.008 1.00 88.38 88 LEU A O 1
ATOM 703 N N . THR A 1 89 ? -12.692 9.832 5.357 1.00 86.69 89 THR A N 1
ATOM 704 C CA . THR A 1 89 ? -12.268 11.045 6.050 1.00 86.69 89 THR A CA 1
ATOM 705 C C . THR A 1 89 ? -11.210 10.731 7.105 1.00 86.69 89 THR A C 1
ATOM 707 O O . THR A 1 89 ? -11.063 9.585 7.538 1.00 86.69 89 THR A O 1
ATOM 710 N N . GLY A 1 90 ? -10.525 11.771 7.594 1.00 82.69 90 GLY A N 1
ATOM 711 C CA . GLY A 1 90 ? -9.580 11.664 8.719 1.00 82.69 90 GLY A CA 1
ATOM 712 C C . GLY A 1 90 ? -10.153 10.921 9.924 1.00 82.69 90 GLY A C 1
ATOM 713 O O . GLY A 1 90 ? -9.517 10.039 10.495 1.00 82.69 90 GLY A O 1
ATOM 714 N N . ARG A 1 91 ? -11.405 11.235 10.269 1.00 87.81 91 ARG A N 1
ATOM 715 C CA . ARG A 1 91 ? -12.097 10.654 11.423 1.00 87.81 91 ARG A CA 1
ATOM 716 C C . ARG A 1 91 ? -12.469 9.188 11.213 1.00 87.81 91 ARG A C 1
ATOM 718 O O . ARG A 1 91 ? -12.351 8.408 12.150 1.00 87.81 91 ARG A O 1
ATOM 725 N N . GLU A 1 92 ? -12.887 8.815 10.004 1.00 91.31 92 GLU A N 1
ATOM 726 C CA . GLU A 1 92 ? -13.196 7.420 9.665 1.00 91.31 92 GLU A CA 1
ATOM 727 C C . GLU A 1 92 ? -11.937 6.544 9.725 1.00 91.31 92 GLU A C 1
ATOM 729 O O . GLU A 1 92 ? -11.973 5.476 10.331 1.00 91.31 92 GLU A O 1
ATOM 734 N N . HIS A 1 93 ? -10.806 7.014 9.185 1.00 87.44 93 HIS A N 1
ATOM 735 C CA . HIS A 1 93 ? -9.525 6.312 9.323 1.00 87.44 93 HIS A CA 1
ATOM 736 C C . HIS A 1 93 ? -9.101 6.178 10.786 1.00 87.44 93 HIS A C 1
ATOM 738 O O . HIS A 1 93 ? -8.780 5.078 11.224 1.00 87.44 93 HIS A O 1
ATOM 744 N N . ALA A 1 94 ? -9.162 7.262 11.567 1.00 85.31 94 ALA A N 1
ATOM 745 C CA . ALA A 1 94 ? -8.791 7.223 12.979 1.00 85.31 94 ALA A CA 1
ATOM 746 C C . ALA A 1 94 ? -9.651 6.232 13.787 1.00 85.31 94 ALA A C 1
ATOM 748 O O . ALA A 1 94 ? -9.130 5.544 14.666 1.00 85.31 94 ALA A O 1
ATOM 749 N N . ALA A 1 95 ? -10.948 6.125 13.473 1.00 91.62 95 ALA A N 1
ATOM 750 C CA . ALA A 1 95 ? -11.840 5.149 14.096 1.00 91.62 95 ALA A CA 1
ATOM 751 C C . ALA A 1 95 ? -11.458 3.703 13.734 1.00 91.62 95 ALA A C 1
ATOM 753 O O . ALA A 1 95 ? -11.379 2.841 14.609 1.00 91.62 95 ALA A O 1
ATOM 754 N N . ILE A 1 96 ? -11.132 3.435 12.463 1.00 91.69 96 ILE A N 1
ATOM 755 C CA . ILE A 1 96 ? -10.623 2.122 12.029 1.00 91.69 96 ILE A CA 1
ATOM 756 C C . ILE A 1 96 ? -9.294 1.793 12.726 1.00 91.69 96 ILE A C 1
ATOM 758 O O . ILE A 1 96 ? -9.121 0.673 13.209 1.00 91.69 96 ILE A O 1
ATOM 762 N N . SER A 1 97 ? -8.367 2.750 12.827 1.00 87.31 97 SER A N 1
ATOM 763 C CA . SER A 1 97 ? -7.079 2.554 13.507 1.00 87.31 97 SER A CA 1
ATOM 764 C C . SER A 1 97 ? -7.259 2.259 15.001 1.00 87.31 97 SER A C 1
ATOM 766 O O . SER A 1 97 ? -6.607 1.358 15.530 1.00 87.31 97 SER A O 1
ATOM 768 N N . ARG A 1 98 ? -8.181 2.944 15.696 1.00 89.19 98 ARG A N 1
ATOM 769 C CA . ARG A 1 98 ? -8.536 2.623 17.093 1.00 89.19 98 ARG A CA 1
ATOM 770 C C . ARG A 1 98 ? -9.137 1.225 17.229 1.00 89.19 98 ARG A C 1
ATOM 772 O O . ARG A 1 98 ? -8.692 0.465 18.086 1.00 89.19 98 ARG A O 1
ATOM 779 N N . ALA A 1 99 ? -10.079 0.859 16.360 1.00 92.62 99 ALA A N 1
ATOM 780 C CA . ALA A 1 99 ? -10.668 -0.479 16.343 1.00 92.62 99 ALA A CA 1
ATOM 781 C C . ALA A 1 99 ? -9.609 -1.574 16.120 1.00 92.62 99 ALA A C 1
ATOM 783 O O . ALA A 1 99 ? -9.603 -2.588 16.817 1.00 92.62 99 ALA A O 1
ATOM 784 N N . ARG A 1 100 ? -8.664 -1.348 15.197 1.00 91.06 100 ARG A N 1
ATOM 785 C CA . ARG A 1 100 ? -7.537 -2.258 14.944 1.00 91.06 100 ARG A CA 1
ATOM 786 C C . ARG A 1 100 ? -6.677 -2.451 16.187 1.00 91.06 100 ARG A C 1
ATOM 788 O O . ARG A 1 100 ? -6.360 -3.590 16.522 1.00 91.06 100 ARG A O 1
ATOM 795 N N . ARG A 1 101 ? -6.305 -1.360 16.862 1.00 87.81 101 ARG A 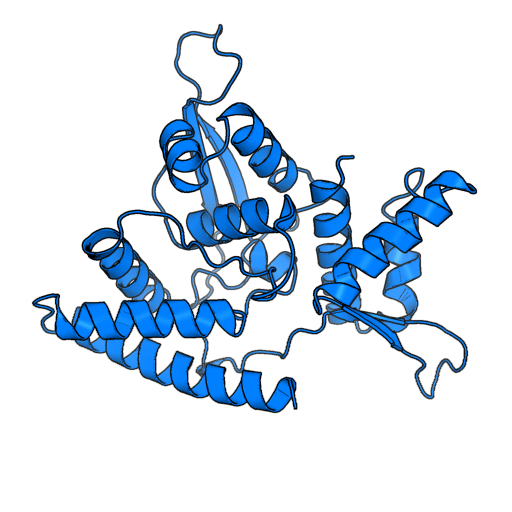N 1
ATOM 796 C CA . ARG A 1 101 ? -5.507 -1.418 18.095 1.00 87.81 101 ARG A CA 1
ATOM 797 C C . ARG A 1 101 ? -6.228 -2.193 19.193 1.00 87.81 101 ARG A C 1
ATOM 799 O O . ARG A 1 101 ? -5.608 -3.042 19.818 1.00 87.81 101 ARG A O 1
ATOM 806 N N . ALA A 1 102 ? -7.529 -1.963 19.365 1.00 90.69 102 ALA A N 1
ATOM 807 C CA . ALA A 1 102 ? -8.330 -2.637 20.384 1.00 90.69 102 ALA A CA 1
ATOM 808 C C . ALA A 1 102 ? -8.519 -4.145 20.133 1.00 90.69 102 ALA A C 1
ATOM 810 O O . ALA A 1 102 ? -8.583 -4.913 21.088 1.00 90.69 102 ALA A O 1
ATOM 811 N N . LEU A 1 103 ? -8.634 -4.574 18.871 1.00 91.94 103 LEU A N 1
ATOM 812 C CA . LEU A 1 103 ? -8.983 -5.962 18.534 1.00 91.94 103 LEU A CA 1
ATOM 813 C C . LEU A 1 103 ? -7.801 -6.831 18.112 1.00 91.94 103 LEU A C 1
ATOM 815 O O . LEU A 1 103 ? -7.793 -8.027 18.383 1.00 91.94 103 LEU A O 1
ATOM 819 N N . ARG A 1 104 ? -6.848 -6.255 17.376 1.00 88.69 104 ARG A N 1
ATOM 820 C CA . ARG A 1 104 ? -5.790 -7.014 16.696 1.00 88.69 104 ARG A CA 1
ATOM 821 C C . ARG A 1 104 ? -4.402 -6.652 17.199 1.00 88.69 104 ARG A C 1
ATOM 823 O O . ARG A 1 104 ? -3.567 -7.537 17.289 1.00 88.69 104 ARG A O 1
ATOM 830 N N . GLY A 1 105 ? -4.149 -5.379 17.514 1.00 82.00 105 GLY A N 1
ATOM 831 C CA . GLY A 1 105 ? -2.870 -4.933 18.084 1.00 82.00 105 GLY A CA 1
ATOM 832 C C . GLY A 1 105 ? -1.643 -5.147 17.182 1.00 82.00 105 GLY A C 1
ATOM 833 O O . GLY A 1 105 ? -0.522 -5.143 17.681 1.00 82.00 105 GLY A O 1
ATOM 834 N N . THR A 1 106 ? -1.835 -5.359 15.874 1.00 84.12 106 THR A N 1
ATOM 835 C CA . THR A 1 106 ? -0.756 -5.642 14.913 1.00 84.12 106 THR A CA 1
ATOM 836 C C . THR A 1 106 ? -0.986 -4.981 13.552 1.00 84.12 106 THR A C 1
ATOM 838 O O . THR A 1 106 ? -2.083 -4.512 13.219 1.00 84.12 106 THR A O 1
ATOM 841 N N . ILE A 1 107 ? 0.047 -5.020 12.706 1.00 86.12 107 ILE A N 1
ATOM 842 C CA . ILE A 1 107 ? -0.066 -4.725 11.275 1.00 86.12 107 ILE A CA 1
ATOM 843 C C . ILE A 1 107 ? -1.012 -5.710 10.567 1.00 86.12 107 ILE A C 1
ATOM 845 O O . ILE A 1 107 ? -1.107 -6.882 10.937 1.00 86.12 107 ILE A O 1
ATOM 849 N N . SER A 1 108 ? -1.703 -5.249 9.518 1.00 85.31 108 SER A N 1
ATOM 850 C CA . SER A 1 108 ? -2.508 -6.130 8.652 1.00 85.31 108 SER A CA 1
ATOM 851 C C . SER A 1 108 ? -1.623 -7.210 8.030 1.00 85.31 108 SER A C 1
ATOM 853 O O . SER A 1 108 ? -0.537 -6.900 7.540 1.00 85.31 108 SER A O 1
ATOM 855 N N . SER A 1 109 ? -2.083 -8.463 8.001 1.00 85.94 109 SER A N 1
ATOM 856 C CA . SER A 1 109 ? -1.446 -9.549 7.236 1.00 85.94 109 SER A CA 1
ATOM 857 C C . SER A 1 109 ? -1.650 -9.397 5.726 1.00 85.94 109 SER A C 1
ATOM 859 O O . SER A 1 109 ? -0.848 -9.888 4.933 1.00 85.94 109 SER A O 1
ATOM 861 N N . VAL A 1 110 ? -2.694 -8.668 5.326 1.00 88.69 110 VAL A N 1
ATOM 862 C CA . VAL A 1 110 ? -2.991 -8.331 3.935 1.00 88.69 110 VAL A CA 1
ATOM 863 C C . VAL A 1 110 ? -2.108 -7.175 3.481 1.00 88.69 110 VAL A C 1
ATOM 865 O O . VAL A 1 110 ? -2.091 -6.120 4.123 1.00 88.69 110 VAL A O 1
ATOM 868 N N . SER A 1 111 ? -1.402 -7.377 2.368 1.00 88.44 111 SER A N 1
ATOM 869 C CA . SER A 1 111 ? -0.633 -6.331 1.697 1.00 88.44 111 SER A CA 1
ATOM 870 C C . SER A 1 111 ? -1.477 -5.611 0.642 1.00 88.44 111 SER A C 1
ATOM 872 O O . SER A 1 111 ? -2.223 -6.279 -0.078 1.00 88.44 111 SER A O 1
ATOM 874 N N . PRO A 1 112 ? -1.312 -4.282 0.496 1.00 86.75 112 PRO A N 1
ATOM 875 C CA . PRO A 1 112 ? -1.931 -3.522 -0.588 1.00 86.75 112 PRO A CA 1
ATOM 876 C C . PRO A 1 112 ? -1.558 -3.992 -1.998 1.00 86.75 112 PRO A C 1
ATOM 878 O O . PRO A 1 112 ? -2.339 -3.817 -2.929 1.00 86.75 112 PRO A O 1
ATOM 881 N N . LEU A 1 113 ? -0.369 -4.582 -2.163 1.00 88.19 113 LEU A N 1
ATOM 882 C CA . LEU A 1 113 ? 0.208 -4.930 -3.467 1.00 88.19 113 LEU A CA 1
ATOM 883 C C . LEU A 1 113 ? 0.253 -6.442 -3.729 1.00 88.19 113 LEU A C 1
ATOM 885 O O . LEU A 1 113 ? 0.838 -6.880 -4.725 1.00 88.19 113 LEU A O 1
ATOM 889 N N . ARG A 1 114 ? -0.329 -7.253 -2.835 1.00 82.88 114 ARG A N 1
ATOM 890 C CA . ARG A 1 114 ? -0.274 -8.716 -2.917 1.00 82.88 114 ARG A CA 1
ATOM 891 C C . ARG A 1 114 ? -1.630 -9.307 -3.308 1.00 82.88 114 ARG A C 1
ATOM 893 O O . ARG A 1 114 ? -2.572 -9.240 -2.516 1.00 82.88 114 ARG A O 1
ATOM 900 N N . PRO A 1 115 ? -1.730 -9.990 -4.460 1.00 74.25 115 PRO A N 1
ATOM 901 C CA . PRO A 1 115 ? -2.852 -10.884 -4.723 1.00 74.25 115 PRO A CA 1
ATOM 902 C C . PRO A 1 115 ? -2.894 -12.009 -3.687 1.00 74.25 115 PRO A C 1
ATOM 904 O O . PRO A 1 115 ? -1.844 -12.524 -3.299 1.00 74.25 115 PRO A O 1
ATOM 907 N N . ARG A 1 116 ? -4.098 -12.440 -3.285 1.00 66.00 116 ARG A N 1
ATOM 908 C CA . ARG A 1 116 ? -4.300 -13.467 -2.239 1.00 66.00 116 ARG A CA 1
ATOM 909 C C . ARG A 1 116 ? -3.429 -14.718 -2.417 1.00 66.00 116 ARG A C 1
ATOM 911 O O . ARG A 1 116 ? -2.929 -15.247 -1.432 1.00 66.00 116 ARG A O 1
ATOM 918 N N . GLU A 1 117 ? -3.210 -15.146 -3.656 1.00 70.56 117 GLU A N 1
ATOM 919 C CA . GLU A 1 117 ? -2.547 -16.414 -3.988 1.00 70.56 117 GLU A CA 1
ATOM 920 C C . GLU A 1 117 ? -1.092 -16.251 -4.469 1.00 70.56 117 GLU A C 1
ATOM 922 O O . GLU A 1 117 ? -0.461 -17.209 -4.905 1.00 70.56 117 GLU A O 1
ATOM 927 N N . SER A 1 118 ? -0.519 -15.044 -4.395 1.00 73.12 118 SER A N 1
ATOM 928 C CA . SER A 1 118 ? 0.860 -14.804 -4.843 1.00 73.12 118 SER A CA 1
ATOM 929 C C . SER A 1 118 ? 1.901 -15.088 -3.751 1.00 73.12 118 SER A C 1
ATOM 931 O O . SER A 1 118 ? 1.636 -14.809 -2.574 1.00 73.12 118 SER A O 1
ATOM 933 N N . PRO A 1 119 ? 3.115 -15.562 -4.102 1.00 78.44 119 PRO A N 1
ATOM 934 C CA . PRO A 1 119 ? 4.238 -15.647 -3.170 1.00 78.44 119 PRO A CA 1
ATOM 935 C C . PRO A 1 119 ? 4.562 -14.293 -2.520 1.00 78.44 119 PRO A C 1
ATOM 937 O O . PRO A 1 119 ? 4.468 -13.244 -3.168 1.00 78.44 119 PRO A O 1
ATOM 940 N N . ARG A 1 120 ? 4.967 -14.332 -1.242 1.00 81.88 120 ARG A N 1
ATOM 941 C CA . ARG A 1 120 ? 5.432 -13.154 -0.492 1.00 81.88 120 ARG A CA 1
ATOM 942 C C . ARG A 1 120 ? 6.675 -12.571 -1.171 1.00 81.88 120 ARG A C 1
ATOM 944 O O . ARG A 1 120 ? 7.590 -13.313 -1.520 1.00 81.88 120 ARG A O 1
ATOM 951 N N . HIS A 1 121 ? 6.708 -11.256 -1.341 1.00 85.31 121 HIS A N 1
ATOM 952 C CA . HIS A 1 121 ? 7.838 -10.501 -1.881 1.00 85.31 121 HIS A CA 1
ATOM 953 C C . HIS A 1 121 ? 8.103 -9.276 -1.001 1.00 85.31 121 HIS A C 1
ATOM 955 O O . HIS A 1 121 ? 7.179 -8.771 -0.372 1.00 85.31 121 HIS A O 1
ATOM 961 N N . GLY A 1 122 ? 9.325 -8.736 -1.010 1.00 86.81 122 GLY A N 1
ATOM 962 C CA . GLY A 1 122 ? 9.674 -7.568 -0.184 1.00 86.81 122 GLY A CA 1
ATOM 963 C C . GLY A 1 122 ? 8.761 -6.347 -0.385 1.00 86.81 122 GLY A C 1
ATOM 964 O O . GLY A 1 122 ? 8.459 -5.645 0.572 1.00 86.81 122 GLY A O 1
ATOM 965 N N . ILE A 1 123 ? 8.210 -6.144 -1.591 1.00 88.94 123 ILE A N 1
ATOM 966 C CA . ILE A 1 123 ? 7.240 -5.065 -1.858 1.00 88.94 123 ILE A CA 1
ATOM 967 C C . ILE A 1 123 ? 5.933 -5.224 -1.071 1.00 88.94 123 ILE A C 1
ATOM 969 O O . ILE A 1 123 ? 5.241 -4.238 -0.824 1.00 88.94 123 ILE A O 1
ATOM 973 N N . ASP A 1 124 ? 5.588 -6.446 -0.655 1.00 90.75 124 ASP A N 1
ATOM 974 C CA . ASP A 1 124 ? 4.397 -6.702 0.151 1.00 90.75 124 ASP A CA 1
ATOM 975 C C . ASP A 1 124 ? 4.577 -6.175 1.562 1.00 90.75 124 ASP A C 1
ATOM 977 O O . ASP A 1 124 ? 3.681 -5.539 2.104 1.00 90.75 124 ASP A O 1
ATOM 981 N N . ASP A 1 125 ? 5.738 -6.443 2.152 1.00 90.88 125 ASP A N 1
ATOM 982 C CA . ASP A 1 125 ? 6.050 -6.013 3.506 1.00 90.88 125 ASP A CA 1
ATOM 983 C C . ASP A 1 125 ? 6.338 -4.516 3.547 1.00 90.88 125 ASP A C 1
ATOM 985 O O . ASP A 1 125 ? 5.784 -3.835 4.402 1.00 90.88 125 ASP A O 1
ATOM 989 N N . ALA A 1 126 ? 7.064 -3.980 2.560 1.00 89.50 126 ALA A N 1
ATOM 990 C CA . ALA A 1 126 ? 7.252 -2.538 2.414 1.00 89.50 126 ALA A CA 1
ATOM 991 C C . ALA A 1 126 ? 5.905 -1.800 2.290 1.00 89.50 126 ALA A C 1
ATOM 993 O O . ALA A 1 126 ? 5.655 -0.843 3.016 1.00 89.50 126 ALA A O 1
ATOM 994 N N . SER A 1 127 ? 4.982 -2.277 1.444 1.00 89.44 127 SER A N 1
ATOM 995 C CA . SER A 1 127 ? 3.651 -1.657 1.311 1.00 89.44 127 SER A CA 1
ATOM 996 C C . SER A 1 127 ? 2.766 -1.841 2.546 1.00 89.44 127 SER A C 1
ATOM 998 O O . SER A 1 127 ? 1.979 -0.953 2.867 1.00 89.44 127 SER A O 1
ATOM 1000 N N . ARG A 1 128 ? 2.890 -2.959 3.277 1.00 90.06 128 ARG A N 1
ATOM 1001 C CA . ARG A 1 128 ? 2.218 -3.137 4.576 1.00 90.06 128 ARG A CA 1
ATOM 1002 C C . ARG A 1 128 ? 2.725 -2.118 5.583 1.00 90.06 128 ARG A C 1
ATOM 1004 O O . ARG A 1 128 ? 1.894 -1.479 6.224 1.00 90.06 128 ARG A O 1
ATOM 1011 N N . ILE A 1 129 ? 4.048 -1.977 5.713 1.00 88.12 129 ILE A N 1
ATOM 1012 C CA . ILE A 1 129 ? 4.682 -1.011 6.617 1.00 88.12 129 ILE A CA 1
ATOM 1013 C C . ILE A 1 129 ? 4.230 0.398 6.248 1.00 88.12 129 ILE A C 1
ATOM 1015 O O . ILE A 1 129 ? 3.700 1.096 7.104 1.00 88.12 129 ILE A O 1
ATOM 1019 N N . LEU A 1 130 ? 4.340 0.777 4.972 1.00 85.81 130 LEU A N 1
ATOM 1020 C CA . LEU A 1 130 ? 3.919 2.090 4.493 1.00 85.81 130 LEU A CA 1
ATOM 1021 C C . LEU A 1 130 ? 2.451 2.362 4.832 1.00 85.81 130 LEU A C 1
ATOM 1023 O O . LEU A 1 130 ? 2.152 3.357 5.481 1.00 85.81 130 LEU A O 1
ATOM 1027 N N . ARG A 1 131 ? 1.539 1.440 4.493 1.00 86.69 131 ARG A N 1
ATOM 1028 C CA . ARG A 1 131 ? 0.112 1.585 4.815 1.00 86.69 131 ARG A CA 1
ATOM 1029 C C . ARG A 1 131 ? -0.132 1.701 6.316 1.00 86.69 131 ARG A C 1
ATOM 1031 O O . ARG A 1 131 ? -0.996 2.456 6.745 1.00 86.69 131 ARG A O 1
ATOM 1038 N N . PHE A 1 132 ? 0.593 0.929 7.114 1.00 85.12 132 PHE A N 1
ATOM 1039 C CA . PHE A 1 132 ? 0.475 0.982 8.561 1.00 85.12 132 PHE A CA 1
ATOM 1040 C C . PHE A 1 132 ? 0.921 2.340 9.105 1.00 85.12 132 PHE A C 1
ATOM 1042 O O . PHE A 1 132 ? 0.171 2.952 9.857 1.00 85.12 132 PHE A O 1
ATOM 1049 N N . LEU A 1 133 ? 2.076 2.850 8.688 1.00 80.88 133 LEU A N 1
ATOM 1050 C CA . LEU A 1 133 ? 2.570 4.162 9.110 1.00 80.88 133 LEU A CA 1
ATOM 1051 C C . LEU A 1 133 ? 1.690 5.317 8.569 1.00 80.88 133 LEU A C 1
ATOM 1053 O O . LEU A 1 133 ? 1.510 6.345 9.212 1.00 80.88 133 LEU A O 1
ATOM 1057 N N . GLU A 1 134 ? 1.048 5.146 7.413 1.00 79.56 134 GLU A N 1
ATOM 1058 C CA . GLU A 1 134 ? 0.033 6.077 6.893 1.00 79.56 134 GLU A CA 1
ATOM 1059 C C . GLU A 1 134 ? -1.290 6.070 7.664 1.00 79.56 134 GLU A C 1
ATOM 1061 O O . GLU A 1 134 ? -2.078 7.004 7.539 1.00 79.56 134 GLU A O 1
ATOM 1066 N N . GLU A 1 135 ? -1.578 5.018 8.425 1.00 77.88 135 GLU A N 1
ATOM 1067 C CA . GLU A 1 135 ? -2.807 4.899 9.214 1.00 77.88 135 GLU A CA 1
ATOM 1068 C C . GLU A 1 135 ? -2.570 5.163 10.712 1.00 77.88 135 GLU A C 1
ATOM 1070 O O . GLU A 1 135 ? -3.538 5.316 11.465 1.00 77.88 135 GLU A O 1
ATOM 1075 N N . ASN A 1 136 ? -1.306 5.225 11.146 1.00 74.00 136 ASN A N 1
ATOM 1076 C CA . ASN A 1 136 ? -0.895 5.463 12.528 1.00 74.00 136 ASN A CA 1
ATOM 1077 C C . ASN A 1 136 ? -0.052 6.743 12.612 1.00 74.00 136 ASN A C 1
ATOM 1079 O O . ASN A 1 136 ? 0.968 6.865 11.950 1.00 74.00 136 ASN A O 1
ATOM 1083 N N . ASP A 1 137 ? -0.478 7.703 13.434 1.00 66.62 137 ASP A N 1
ATOM 1084 C CA . ASP A 1 137 ? 0.223 8.991 13.611 1.00 66.62 137 ASP A CA 1
ATOM 1085 C C . ASP A 1 137 ? 1.328 8.936 14.691 1.00 66.62 137 ASP A C 1
ATOM 1087 O O . ASP A 1 137 ? 2.021 9.930 14.946 1.00 66.62 137 ASP A O 1
ATOM 1091 N N . GLU A 1 138 ? 1.458 7.779 15.342 1.00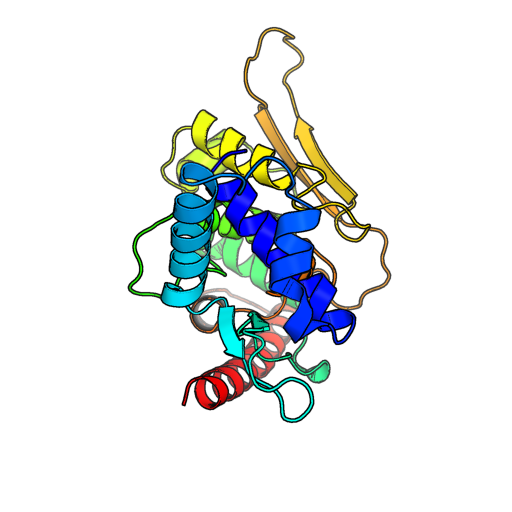 70.88 138 GLU A N 1
ATOM 1092 C CA . GLU A 1 138 ? 2.361 7.501 16.458 1.00 70.88 138 GLU A CA 1
ATOM 1093 C C . GLU A 1 138 ? 3.688 6.910 15.954 1.00 70.88 138 GLU A C 1
ATOM 1095 O O . GLU A 1 138 ? 3.762 6.278 14.900 1.00 70.88 138 GLU A O 1
ATOM 1100 N N . GLU A 1 139 ? 4.745 7.148 16.723 1.00 80.00 139 GLU A N 1
ATOM 1101 C CA . GLU A 1 139 ? 6.046 6.508 16.547 1.00 80.00 139 GLU A CA 1
ATOM 1102 C C . GLU A 1 139 ? 5.951 5.021 16.901 1.00 80.00 139 GLU A C 1
ATOM 1104 O O . GLU A 1 139 ? 5.268 4.655 17.860 1.00 80.00 139 GLU A O 1
ATOM 1109 N N . VAL A 1 140 ? 6.603 4.161 16.115 1.00 84.50 140 VAL A N 1
ATOM 1110 C CA . VAL A 1 140 ? 6.563 2.707 16.314 1.00 84.50 140 VAL A CA 1
ATOM 1111 C C . VAL A 1 140 ? 7.977 2.158 16.422 1.00 84.50 140 VAL A C 1
ATOM 1113 O O . VAL A 1 140 ? 8.852 2.490 15.622 1.00 84.50 140 VAL A O 1
ATOM 1116 N N . GLU A 1 141 ? 8.197 1.285 17.400 1.00 87.75 141 GLU A N 1
ATOM 1117 C CA . GLU A 1 141 ? 9.482 0.619 17.597 1.00 87.75 141 GLU A CA 1
ATOM 1118 C C . GLU A 1 141 ? 9.800 -0.340 16.440 1.00 87.75 141 GLU A C 1
ATOM 1120 O O . GLU A 1 141 ? 8.960 -1.144 16.013 1.00 87.75 141 GLU A O 1
ATOM 1125 N N . LEU A 1 142 ? 11.050 -0.328 15.969 1.00 87.62 142 LEU A N 1
ATOM 1126 C CA . LEU A 1 142 ? 11.510 -1.231 14.911 1.00 87.62 142 LEU A CA 1
ATOM 1127 C C . LEU A 1 142 ? 11.372 -2.703 15.336 1.00 87.62 142 LEU A C 1
ATOM 1129 O O . LEU A 1 142 ? 10.974 -3.559 14.539 1.00 87.62 142 LEU A O 1
ATOM 1133 N N . GLY A 1 143 ? 11.627 -2.997 16.615 1.00 88.12 143 GLY A N 1
ATOM 1134 C CA . GLY A 1 143 ? 11.429 -4.324 17.200 1.00 88.12 143 GLY A CA 1
ATOM 1135 C C . GLY A 1 143 ? 9.973 -4.793 17.160 1.00 88.12 143 GLY A C 1
ATOM 1136 O O . GLY A 1 143 ? 9.703 -5.970 16.905 1.00 88.12 143 GLY A O 1
ATOM 1137 N N . GLN A 1 144 ? 9.022 -3.872 17.316 1.00 89.56 144 GLN A N 1
ATOM 1138 C CA . GLN A 1 144 ? 7.600 -4.178 17.219 1.00 89.56 144 GLN A CA 1
ATOM 1139 C C . GLN A 1 144 ? 7.192 -4.497 15.772 1.00 89.56 144 GLN A C 1
ATOM 1141 O O . GLN A 1 144 ? 6.515 -5.501 15.533 1.00 89.56 144 GLN A O 1
ATOM 1146 N N . LEU A 1 145 ? 7.668 -3.716 14.793 1.00 89.44 145 LEU A N 1
ATOM 1147 C CA . LEU A 1 145 ? 7.459 -4.002 13.366 1.00 89.44 145 LEU A CA 1
ATOM 1148 C C . LEU A 1 145 ? 8.058 -5.360 12.963 1.00 89.44 145 LEU A C 1
ATOM 1150 O O . LEU A 1 145 ? 7.405 -6.140 12.267 1.00 89.44 145 LEU A O 1
ATOM 1154 N N . SER A 1 146 ? 9.267 -5.663 13.442 1.00 90.69 146 SER A N 1
ATOM 1155 C CA . SER A 1 146 ? 9.944 -6.956 13.266 1.00 90.69 146 SER A CA 1
ATOM 1156 C C . SER A 1 146 ? 9.100 -8.125 13.771 1.00 90.69 146 SER A C 1
ATOM 1158 O O . SER A 1 146 ? 8.859 -9.075 13.019 1.00 90.69 146 SER A O 1
ATOM 1160 N N . SER A 1 147 ? 8.567 -8.018 14.989 1.00 91.38 147 SER A N 1
ATOM 1161 C CA . SER A 1 147 ? 7.671 -9.021 15.569 1.00 91.38 147 SER A CA 1
ATOM 1162 C C . SER A 1 147 ? 6.403 -9.211 14.729 1.00 91.38 147 SER A C 1
ATOM 1164 O O . SER A 1 147 ? 6.061 -10.329 14.339 1.00 91.38 147 SER A O 1
ATOM 1166 N N . TRP A 1 148 ? 5.734 -8.120 14.349 1.00 91.19 148 TRP A N 1
ATOM 1167 C CA . TRP A 1 148 ? 4.490 -8.181 13.576 1.00 91.19 148 TRP A CA 1
ATOM 1168 C C . TRP A 1 148 ? 4.651 -8.717 12.148 1.00 91.19 148 TRP A C 1
ATOM 1170 O O . TRP A 1 148 ? 3.717 -9.299 11.589 1.00 91.19 148 TRP A O 1
ATOM 1180 N N . LEU A 1 149 ? 5.811 -8.503 11.528 1.00 88.81 149 LEU A N 1
ATOM 1181 C CA . LEU A 1 149 ? 6.117 -8.999 10.184 1.00 88.81 149 LEU A CA 1
ATOM 1182 C C . LEU A 1 149 ? 6.746 -10.393 10.188 1.00 88.81 149 LEU A C 1
ATOM 1184 O O . LEU A 1 149 ? 6.841 -11.004 9.114 1.00 88.81 149 LEU A O 1
ATOM 1188 N N . ASN A 1 150 ? 7.145 -10.885 11.365 1.00 91.38 150 ASN A N 1
ATOM 1189 C CA . ASN A 1 150 ? 7.964 -12.077 11.544 1.00 91.38 150 ASN A CA 1
ATOM 1190 C C . ASN A 1 150 ? 9.210 -12.034 10.639 1.00 91.38 150 ASN A C 1
ATOM 1192 O O . ASN A 1 150 ? 9.424 -12.919 9.808 1.00 91.38 150 ASN A O 1
ATOM 1196 N N . LEU A 1 151 ? 9.963 -10.937 10.740 1.00 91.88 151 LEU A N 1
ATOM 1197 C CA . LEU A 1 151 ? 11.199 -10.680 10.000 1.00 91.88 151 LEU A CA 1
ATOM 1198 C C . LEU A 1 151 ? 12.279 -10.177 10.964 1.00 91.88 151 LEU A C 1
ATOM 1200 O O . LEU A 1 151 ? 11.936 -9.483 11.922 1.00 91.88 151 LEU A O 1
ATOM 1204 N N . PRO A 1 152 ? 13.569 -10.456 10.720 1.00 92.88 152 PRO A N 1
ATOM 1205 C CA . PRO A 1 152 ? 14.666 -9.803 11.431 1.00 92.88 152 PRO A CA 1
ATOM 1206 C C . PRO A 1 152 ? 14.558 -8.270 11.374 1.00 92.88 152 PRO A C 1
ATOM 1208 O O . PRO A 1 152 ? 14.170 -7.717 10.346 1.00 92.88 152 PRO A O 1
ATOM 1211 N N . GLN A 1 153 ? 14.940 -7.568 12.449 1.00 91.75 153 GLN A N 1
ATOM 1212 C CA . GLN A 1 153 ? 14.904 -6.095 12.485 1.00 91.75 153 GLN A CA 1
ATOM 1213 C C . GLN A 1 153 ? 15.709 -5.455 11.349 1.00 91.75 153 GLN A C 1
ATOM 1215 O O . GLN A 1 153 ? 15.262 -4.470 10.772 1.00 91.75 153 GLN A O 1
ATOM 1220 N N . ARG A 1 154 ? 16.851 -6.051 10.984 1.00 91.06 154 ARG A N 1
ATOM 1221 C CA . ARG A 1 154 ? 17.663 -5.608 9.846 1.00 91.06 154 ARG A CA 1
ATOM 1222 C C . ARG A 1 154 ? 16.885 -5.645 8.530 1.00 91.06 154 ARG A C 1
ATOM 1224 O O . ARG A 1 154 ? 16.904 -4.667 7.797 1.00 91.06 154 ARG A O 1
ATOM 1231 N N . ASP A 1 155 ? 16.159 -6.726 8.264 1.00 91.12 155 ASP A N 1
ATOM 1232 C CA . ASP A 1 155 ? 15.354 -6.856 7.046 1.00 91.12 155 ASP A CA 1
ATOM 1233 C C . ASP A 1 155 ? 14.210 -5.832 7.038 1.00 91.12 155 ASP A C 1
ATOM 1235 O O . ASP A 1 155 ? 13.896 -5.252 6.002 1.00 91.12 155 ASP A O 1
ATOM 1239 N N . VAL A 1 156 ? 13.593 -5.568 8.197 1.00 89.81 156 VAL A N 1
ATOM 1240 C CA . VAL A 1 156 ? 12.580 -4.506 8.328 1.00 89.81 156 VAL A CA 1
ATOM 1241 C C . VAL A 1 156 ? 13.188 -3.131 8.072 1.00 89.81 156 VAL A C 1
ATOM 1243 O O . VAL A 1 156 ? 12.591 -2.343 7.342 1.00 89.81 156 VAL A O 1
ATOM 1246 N N . TYR A 1 157 ? 14.373 -2.854 8.613 1.00 89.69 157 TYR A N 1
ATOM 1247 C CA . TYR A 1 157 ? 15.102 -1.622 8.338 1.00 89.69 157 TYR A CA 1
ATOM 1248 C C . TYR A 1 157 ? 15.389 -1.468 6.840 1.00 89.69 157 TYR A C 1
ATOM 1250 O O . TYR A 1 157 ? 15.039 -0.441 6.277 1.00 89.69 157 TYR A O 1
ATOM 1258 N N . GLU A 1 158 ? 15.906 -2.499 6.165 1.00 89.50 158 GLU A N 1
ATOM 1259 C CA . GLU A 1 158 ? 16.168 -2.465 4.717 1.00 89.50 158 GLU A CA 1
ATOM 1260 C C . GLU A 1 158 ? 14.890 -2.224 3.888 1.00 89.50 158 GLU A C 1
ATOM 1262 O O . GLU A 1 158 ? 14.924 -1.546 2.860 1.00 89.50 158 GLU A O 1
ATOM 1267 N N . LEU A 1 159 ? 13.737 -2.743 4.331 1.00 89.62 159 LEU A N 1
ATOM 1268 C CA . LEU A 1 159 ? 12.444 -2.466 3.695 1.00 89.62 159 LEU A CA 1
ATOM 1269 C C . LEU A 1 159 ? 11.994 -1.013 3.882 1.00 89.62 159 LEU A C 1
ATOM 1271 O O . LEU A 1 159 ? 11.379 -0.459 2.973 1.00 89.62 159 LEU A O 1
ATOM 1275 N N . ILE A 1 160 ? 12.263 -0.416 5.043 1.00 86.69 160 ILE A N 1
ATOM 1276 C CA . ILE A 1 160 ? 11.904 0.975 5.348 1.00 86.69 160 ILE A CA 1
ATOM 1277 C C . ILE A 1 160 ? 12.867 1.933 4.653 1.00 86.69 160 ILE A C 1
ATOM 1279 O O . ILE A 1 160 ? 12.415 2.894 4.042 1.00 86.69 160 ILE A O 1
ATOM 1283 N N . ASP A 1 161 ? 14.164 1.639 4.660 1.00 84.38 161 ASP A N 1
ATOM 1284 C CA . ASP A 1 161 ? 15.183 2.389 3.926 1.00 84.38 161 ASP A CA 1
ATOM 1285 C C . ASP A 1 161 ? 14.890 2.398 2.418 1.00 84.38 161 ASP A C 1
ATOM 1287 O O . ASP A 1 161 ? 14.960 3.431 1.760 1.00 84.38 161 ASP A O 1
ATOM 1291 N N . ALA A 1 162 ? 14.400 1.284 1.862 1.00 83.81 162 ALA A N 1
ATOM 1292 C CA . ALA A 1 162 ? 13.930 1.262 0.478 1.00 83.81 162 ALA A CA 1
ATOM 1293 C C . ALA A 1 162 ? 12.789 2.265 0.201 1.00 83.81 162 ALA A C 1
ATOM 1295 O O . ALA A 1 162 ? 12.661 2.726 -0.933 1.00 83.81 162 ALA A O 1
ATOM 1296 N N . LEU A 1 163 ? 11.962 2.602 1.199 1.00 78.62 163 LEU A N 1
ATOM 1297 C CA . LEU A 1 163 ? 10.873 3.577 1.075 1.00 78.62 163 LEU A CA 1
ATOM 1298 C C . LEU A 1 163 ? 11.355 5.030 1.199 1.00 78.62 163 LEU A C 1
ATOM 1300 O O . LEU A 1 163 ? 10.678 5.913 0.683 1.00 78.62 163 LEU A O 1
ATOM 1304 N N . THR A 1 164 ? 12.491 5.295 1.854 1.00 75.25 164 THR A N 1
ATOM 1305 C CA . THR A 1 164 ? 13.021 6.660 2.066 1.00 75.25 164 THR A CA 1
ATOM 1306 C C . THR A 1 164 ? 13.843 7.187 0.898 1.00 75.25 164 THR A C 1
ATOM 1308 O O . THR A 1 164 ? 14.171 8.374 0.855 1.00 75.25 164 THR A O 1
ATOM 1311 N N . ARG A 1 165 ? 14.190 6.330 -0.066 1.00 75.56 165 ARG A N 1
ATOM 1312 C CA . ARG A 1 165 ? 14.998 6.737 -1.217 1.00 75.56 165 ARG A CA 1
ATOM 1313 C C . ARG A 1 165 ? 14.252 7.743 -2.082 1.00 75.56 165 ARG A C 1
ATOM 1315 O O . ARG A 1 165 ? 13.093 7.530 -2.435 1.00 75.56 165 ARG A O 1
ATOM 1322 N N . GLU A 1 166 ? 14.975 8.774 -2.520 1.00 65.62 166 GLU A N 1
ATOM 1323 C CA . GLU A 1 166 ? 14.447 9.848 -3.377 1.00 65.62 166 GLU A CA 1
ATOM 1324 C C . GLU A 1 166 ? 13.739 9.326 -4.639 1.00 65.62 166 GLU A C 1
ATOM 1326 O O . GLU A 1 166 ? 12.759 9.907 -5.103 1.00 65.62 166 GLU A O 1
ATOM 1331 N N . ASP A 1 167 ? 14.190 8.187 -5.169 1.00 65.12 167 ASP A N 1
ATOM 1332 C CA . ASP A 1 167 ? 13.621 7.564 -6.364 1.00 65.12 167 ASP A CA 1
ATOM 1333 C C . ASP A 1 167 ? 12.297 6.814 -6.116 1.00 65.12 167 ASP A C 1
ATOM 1335 O O . ASP A 1 167 ? 11.660 6.368 -7.081 1.00 65.12 167 ASP A O 1
ATOM 1339 N N . VAL A 1 168 ? 11.878 6.637 -4.860 1.00 62.44 168 VAL A N 1
ATOM 1340 C CA . VAL A 1 168 ? 10.755 5.773 -4.461 1.00 62.44 168 VAL A CA 1
ATOM 1341 C C . VAL A 1 168 ? 9.600 6.580 -3.868 1.00 62.44 168 VAL A C 1
ATOM 1343 O O . VAL A 1 168 ? 8.488 6.446 -4.371 1.00 62.44 168 VAL A O 1
ATOM 1346 N N . ILE A 1 169 ? 9.841 7.437 -2.871 1.00 61.72 169 ILE A N 1
ATOM 1347 C CA . ILE A 1 169 ? 8.833 8.341 -2.279 1.00 61.72 169 ILE A CA 1
ATOM 1348 C C . ILE A 1 169 ? 9.512 9.686 -2.041 1.00 61.72 169 ILE A C 1
ATOM 1350 O O . ILE A 1 169 ? 10.208 9.838 -1.041 1.00 61.72 169 ILE A O 1
ATOM 1354 N N . ASN A 1 170 ? 9.368 10.647 -2.962 1.00 54.84 170 ASN A N 1
ATOM 1355 C CA . ASN A 1 170 ? 9.836 12.018 -2.718 1.00 54.84 170 ASN A CA 1
ATOM 1356 C C . ASN A 1 170 ? 9.343 13.047 -3.752 1.00 54.84 170 ASN A C 1
ATOM 1358 O O . ASN A 1 170 ? 10.142 13.605 -4.508 1.00 54.84 170 ASN A O 1
ATOM 1362 N N . ARG A 1 171 ? 8.032 13.341 -3.781 1.00 50.44 171 ARG A N 1
ATOM 1363 C CA . ARG A 1 171 ? 7.506 14.625 -4.303 1.00 50.44 171 ARG A CA 1
ATOM 1364 C C . ARG A 1 171 ? 6.292 15.128 -3.505 1.00 50.44 171 ARG A C 1
ATOM 1366 O O . ARG A 1 171 ? 5.228 15.377 -4.061 1.00 50.44 171 ARG A O 1
ATOM 1373 N N . GLY A 1 172 ? 6.503 15.394 -2.215 1.00 44.66 172 GLY A N 1
ATOM 1374 C CA . GLY A 1 172 ? 5.817 16.491 -1.520 1.00 44.66 172 GLY A CA 1
ATOM 1375 C C . GLY A 1 172 ? 4.486 16.209 -0.826 1.00 44.66 172 GLY A C 1
ATOM 1376 O O . GLY A 1 172 ? 3.809 17.180 -0.483 1.00 44.66 172 GLY A O 1
ATOM 1377 N N . VAL A 1 173 ? 4.092 14.955 -0.577 1.00 46.97 173 VAL A N 1
ATOM 1378 C CA . VAL A 1 173 ? 2.865 14.703 0.205 1.00 46.97 173 VAL A CA 1
ATOM 1379 C C . VAL A 1 173 ? 3.019 13.641 1.322 1.00 46.97 173 VAL A C 1
ATOM 1381 O O . VAL A 1 173 ? 2.305 13.709 2.329 1.00 46.97 173 VAL A O 1
ATOM 1384 N N . VAL A 1 174 ? 4.076 12.815 1.301 1.00 49.41 174 VAL A N 1
ATOM 1385 C CA . VAL A 1 174 ? 4.758 12.336 2.530 1.00 49.41 174 VAL A CA 1
ATOM 1386 C C . VAL A 1 174 ? 5.965 13.242 2.793 1.00 49.41 174 VAL A C 1
ATOM 1388 O O . VAL A 1 174 ? 6.759 13.464 1.886 1.00 49.41 174 VAL A O 1
ATOM 1391 N N . THR A 1 175 ? 6.091 13.813 3.995 1.00 53.31 175 THR A N 1
ATOM 1392 C CA . THR A 1 175 ? 7.179 14.755 4.330 1.00 53.31 175 THR A CA 1
ATOM 1393 C C . THR A 1 175 ? 8.508 14.033 4.527 1.00 53.31 175 THR A C 1
ATOM 1395 O O . THR A 1 175 ? 9.522 14.501 4.025 1.00 53.31 175 THR A O 1
ATOM 1398 N N . SER A 1 176 ? 8.511 12.911 5.250 1.00 63.62 176 SER A N 1
ATOM 1399 C CA . SER A 1 176 ? 9.713 12.119 5.549 1.00 63.62 176 SER A CA 1
ATOM 1400 C C . SER A 1 176 ? 9.333 10.838 6.303 1.00 63.62 176 SER A C 1
ATOM 1402 O O . SER A 1 176 ? 8.311 10.799 6.993 1.00 63.62 176 SER A O 1
ATOM 1404 N N . ILE A 1 177 ? 10.148 9.785 6.194 1.00 73.00 177 ILE A N 1
ATOM 1405 C CA . ILE A 1 177 ? 10.223 8.751 7.236 1.00 73.00 177 ILE A CA 1
ATOM 1406 C C . ILE A 1 177 ? 11.450 9.092 8.075 1.00 73.00 177 ILE A C 1
ATOM 1408 O O . ILE A 1 177 ? 12.537 9.250 7.522 1.00 73.00 177 ILE A O 1
ATOM 1412 N N . GLU A 1 178 ? 11.275 9.231 9.382 1.00 76.62 178 GLU A N 1
ATOM 1413 C CA . GLU A 1 178 ? 12.361 9.535 10.308 1.00 76.62 178 GLU A CA 1
ATOM 1414 C C . GLU A 1 178 ? 12.676 8.323 11.172 1.00 76.62 178 GLU A C 1
ATOM 1416 O O . GLU A 1 178 ? 11.788 7.579 11.603 1.00 76.62 178 GLU A O 1
ATOM 1421 N N . PHE A 1 179 ? 13.971 8.151 11.404 1.00 81.50 179 PHE A N 1
ATOM 1422 C CA . PHE A 1 179 ? 14.540 7.113 12.236 1.00 81.50 179 PHE A CA 1
ATOM 1423 C C . PHE A 1 179 ? 14.965 7.723 13.570 1.00 81.50 179 PHE A C 1
ATOM 1425 O O . PHE A 1 179 ? 15.755 8.669 13.587 1.00 81.50 179 PHE A O 1
ATOM 1432 N N . GLY A 1 180 ? 14.451 7.184 14.673 1.00 79.31 180 GLY A N 1
ATOM 1433 C CA . GLY A 1 180 ? 14.933 7.505 16.012 1.00 79.31 180 GLY A CA 1
ATOM 1434 C C . GLY A 1 180 ? 16.059 6.556 16.402 1.00 79.31 180 GLY A C 1
ATOM 1435 O O . GLY A 1 180 ? 15.926 5.340 16.254 1.00 79.31 180 GLY A O 1
ATOM 1436 N N . TYR A 1 181 ? 17.161 7.108 16.899 1.00 81.38 181 TYR A N 1
ATOM 1437 C CA . TYR A 1 181 ? 18.301 6.359 17.424 1.00 81.38 181 TYR A CA 1
ATOM 1438 C C . TYR A 1 181 ? 18.396 6.601 18.929 1.00 81.38 181 TYR A C 1
ATOM 1440 O O . TYR A 1 181 ? 18.065 7.691 19.401 1.00 81.38 181 TYR A O 1
ATOM 1448 N N . ASP A 1 182 ? 18.825 5.586 19.676 1.00 76.50 182 ASP A N 1
ATOM 1449 C CA . ASP A 1 182 ? 19.178 5.784 21.081 1.00 76.50 182 ASP A CA 1
ATOM 1450 C C . ASP A 1 182 ? 20.440 6.661 21.185 1.00 76.50 182 ASP A C 1
ATOM 1452 O O . ASP A 1 182 ? 21.233 6.747 20.247 1.00 76.50 182 ASP A O 1
ATOM 1456 N N . VAL A 1 183 ? 20.617 7.339 22.318 1.00 62.25 183 VAL A N 1
ATOM 1457 C CA . VAL A 1 183 ? 21.680 8.339 22.539 1.00 62.25 183 VAL A CA 1
ATOM 1458 C C . VAL A 1 183 ? 23.076 7.696 22.572 1.00 62.25 183 VAL A C 1
ATOM 1460 O O . VAL A 1 183 ? 24.084 8.391 22.459 1.00 62.25 183 VAL A O 1
ATOM 1463 N N . ASP A 1 184 ? 23.150 6.368 22.685 1.00 62.62 184 ASP A N 1
ATOM 1464 C CA . ASP A 1 184 ? 24.379 5.616 22.453 1.00 62.62 184 ASP A CA 1
ATOM 1465 C C . ASP A 1 184 ? 24.668 5.544 20.943 1.00 62.62 184 ASP A C 1
ATOM 1467 O O . ASP A 1 184 ? 24.125 4.710 20.218 1.00 62.62 184 ASP A O 1
ATOM 1471 N N . GLU A 1 185 ? 25.587 6.399 20.478 1.00 55.19 185 GLU A N 1
ATOM 1472 C CA . GLU A 1 185 ? 2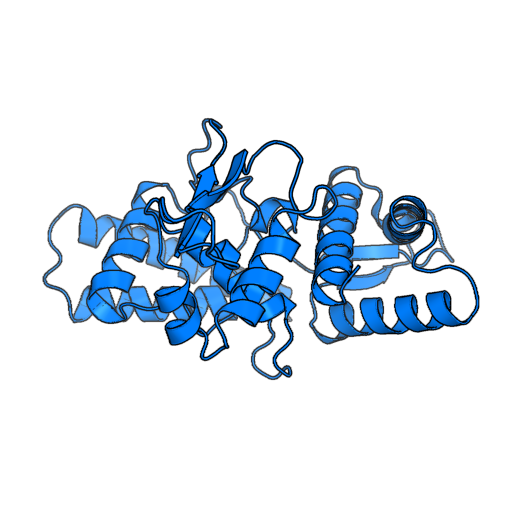6.058 6.555 19.084 1.00 55.19 185 GLU A CA 1
ATOM 1473 C C . GLU A 1 185 ? 26.672 5.278 18.448 1.00 55.19 185 GLU A C 1
ATOM 1475 O O . GLU A 1 185 ? 27.272 5.332 17.376 1.00 55.19 185 GLU A O 1
ATOM 1480 N N . THR A 1 186 ? 26.548 4.117 19.098 1.00 55.06 186 THR A N 1
ATOM 1481 C CA . THR A 1 186 ? 27.096 2.822 18.660 1.00 55.06 186 THR A CA 1
ATOM 1482 C C . THR A 1 186 ? 26.046 1.850 18.113 1.00 55.06 186 THR A C 1
ATOM 1484 O O . THR A 1 186 ? 26.402 0.752 17.686 1.00 55.06 186 THR A O 1
ATOM 1487 N N . ALA A 1 187 ? 24.760 2.216 18.107 1.00 61.19 187 ALA A N 1
ATOM 1488 C CA . ALA A 1 187 ? 23.709 1.362 17.560 1.00 61.19 187 ALA A CA 1
ATOM 1489 C C . ALA A 1 187 ? 23.712 1.366 16.017 1.00 61.19 187 ALA A C 1
ATOM 1491 O O . ALA A 1 187 ? 23.414 2.375 15.383 1.00 61.19 187 ALA A O 1
ATOM 1492 N N . ASP A 1 188 ? 23.978 0.204 15.410 1.00 76.50 188 ASP A N 1
ATOM 1493 C CA . ASP A 1 188 ? 23.964 0.006 13.948 1.00 76.50 188 ASP A CA 1
ATOM 1494 C C . ASP A 1 188 ? 22.557 0.105 13.315 1.00 76.50 188 ASP A C 1
ATOM 1496 O O . ASP A 1 188 ? 22.427 0.133 12.090 1.00 76.50 188 ASP A O 1
ATOM 1500 N N . LEU A 1 189 ? 21.489 0.108 14.123 1.00 79.69 189 LEU A N 1
ATOM 1501 C CA . LEU A 1 189 ? 20.097 0.134 13.668 1.00 79.69 189 LEU A CA 1
ATOM 1502 C C . LEU A 1 189 ? 19.275 1.170 14.445 1.00 79.69 189 LEU A C 1
ATOM 1504 O O . LEU A 1 189 ? 19.511 1.360 15.640 1.00 79.69 189 LEU A O 1
ATOM 1508 N N . PRO A 1 190 ? 18.270 1.793 13.804 1.00 83.62 190 PRO A N 1
ATOM 1509 C CA . PRO A 1 190 ? 17.363 2.700 14.489 1.00 83.62 190 PRO A CA 1
ATOM 1510 C C . PRO A 1 190 ? 16.425 1.950 15.435 1.00 83.62 190 PRO A C 1
ATOM 1512 O O . PRO A 1 190 ? 15.960 0.845 15.146 1.00 83.62 190 PRO A O 1
ATOM 1515 N N . THR A 1 191 ? 16.100 2.583 16.555 1.00 83.25 191 THR A N 1
ATOM 1516 C CA . THR A 1 191 ? 15.197 2.045 17.577 1.00 83.25 191 THR A CA 1
ATOM 1517 C C . THR A 1 191 ? 13.739 2.226 17.166 1.00 83.25 191 THR A C 1
ATOM 1519 O O . THR A 1 191 ? 12.905 1.344 17.391 1.00 83.25 191 THR A O 1
ATOM 1522 N N . THR A 1 192 ? 13.420 3.351 16.526 1.00 82.81 192 THR A N 1
ATOM 1523 C CA . THR A 1 192 ? 12.045 3.722 16.189 1.00 82.81 192 THR A CA 1
ATOM 1524 C C . THR A 1 192 ? 11.923 4.281 14.780 1.00 82.81 192 THR A C 1
ATOM 1526 O O . THR A 1 192 ? 12.889 4.739 14.166 1.00 82.81 192 THR A O 1
ATOM 1529 N N . VAL A 1 193 ? 10.706 4.200 14.245 1.00 80.88 193 VAL A N 1
ATOM 1530 C CA . VAL A 1 193 ? 10.355 4.683 12.912 1.00 80.88 193 VAL A CA 1
ATOM 1531 C C . VAL A 1 193 ? 9.059 5.475 12.990 1.00 80.88 193 VAL A C 1
ATOM 1533 O O . VAL A 1 193 ? 8.075 5.032 13.591 1.00 80.88 193 VAL A O 1
ATOM 1536 N N . ARG A 1 194 ? 9.032 6.630 12.323 1.00 77.88 194 ARG A N 1
ATOM 1537 C CA . ARG A 1 194 ? 7.832 7.459 12.190 1.00 77.88 194 ARG A CA 1
ATOM 1538 C C . ARG A 1 194 ? 7.694 8.015 10.779 1.00 77.88 194 ARG A C 1
ATOM 1540 O O . ARG A 1 194 ? 8.682 8.376 10.155 1.00 77.88 194 ARG A O 1
ATOM 1547 N N . VAL A 1 195 ? 6.458 8.141 10.294 1.00 70.38 195 VAL A N 1
ATOM 1548 C CA . VAL A 1 195 ? 6.156 8.887 9.063 1.00 70.38 195 VAL A CA 1
ATOM 1549 C C . VAL A 1 195 ? 5.628 10.271 9.411 1.00 70.38 195 VAL A C 1
ATOM 1551 O O . VAL A 1 195 ? 4.627 10.408 10.114 1.00 70.38 195 VAL A O 1
ATOM 1554 N N . PHE A 1 196 ? 6.264 11.300 8.862 1.00 65.25 196 PHE A N 1
ATOM 1555 C CA . PHE A 1 196 ? 5.751 12.661 8.857 1.00 65.25 196 PHE A CA 1
ATOM 1556 C C . PHE A 1 196 ? 4.943 12.874 7.585 1.00 65.25 196 PHE A C 1
ATOM 1558 O O . PHE A 1 196 ? 5.444 12.732 6.470 1.00 65.25 196 PHE A O 1
ATOM 1565 N N . ARG A 1 197 ? 3.664 13.218 7.742 1.00 62.28 197 ARG A N 1
ATOM 1566 C CA . ARG A 1 197 ? 2.795 13.553 6.609 1.00 62.28 197 ARG A CA 1
ATOM 1567 C C . ARG A 1 197 ? 2.927 15.032 6.266 1.00 62.28 197 ARG A C 1
ATOM 1569 O O . ARG A 1 197 ? 3.092 15.869 7.156 1.00 62.28 197 ARG A O 1
ATOM 1576 N N . GLY A 1 198 ? 2.847 15.344 4.974 1.00 50.38 198 GLY A N 1
ATOM 1577 C CA . GLY A 1 198 ? 2.828 16.720 4.489 1.00 50.38 198 GLY A CA 1
ATOM 1578 C C . GLY A 1 198 ? 1.661 17.495 5.080 1.00 50.38 198 GLY A C 1
ATOM 1579 O O . GLY A 1 198 ? 0.563 16.966 5.248 1.00 50.38 198 GLY A O 1
ATOM 1580 N N . SER A 1 199 ? 1.876 18.783 5.341 1.00 44.72 199 SER A N 1
ATOM 1581 C CA . SER A 1 199 ? 0.808 19.750 5.599 1.00 44.72 199 SER A CA 1
ATOM 1582 C C . SER A 1 199 ? 0.019 19.996 4.301 1.00 44.72 199 SER A C 1
ATOM 1584 O O . SER A 1 199 ? 0.120 21.057 3.682 1.00 44.72 199 SER A O 1
ATOM 1586 N N . VAL A 1 200 ? -0.780 19.029 3.853 1.00 47.53 200 VAL A N 1
ATOM 1587 C CA . VAL A 1 200 ? -1.768 19.268 2.797 1.00 47.53 200 VAL A CA 1
ATOM 1588 C C . VAL A 1 200 ? -3.155 19.112 3.391 1.00 47.53 200 VAL A C 1
ATOM 1590 O O . VAL A 1 200 ? -3.477 18.118 4.034 1.00 47.53 200 VAL A O 1
ATOM 1593 N N . ARG A 1 201 ? -3.981 20.138 3.169 1.00 45.72 201 ARG A N 1
ATOM 1594 C CA . ARG A 1 201 ? -5.381 20.288 3.594 1.00 45.72 201 ARG A CA 1
ATOM 1595 C C . ARG A 1 201 ? -6.319 19.267 2.919 1.00 45.72 201 ARG A C 1
ATOM 1597 O O . ARG A 1 201 ? -7.384 19.640 2.433 1.00 45.72 201 ARG A O 1
ATOM 1604 N N . CYS A 1 202 ? -5.933 17.998 2.818 1.00 49.69 202 CYS A N 1
ATOM 1605 C CA . CYS A 1 202 ? -6.794 16.948 2.293 1.00 49.69 202 CYS A CA 1
ATOM 1606 C C . CYS A 1 202 ? -7.747 16.458 3.389 1.00 49.69 202 CYS A C 1
ATOM 1608 O O . CYS A 1 202 ? -7.347 16.169 4.512 1.00 49.69 202 CYS A O 1
ATOM 1610 N N . GLN A 1 203 ? -9.037 16.344 3.058 1.00 55.59 203 GLN A N 1
ATOM 1611 C CA . GLN A 1 203 ? -10.063 15.821 3.974 1.00 55.59 203 GLN A CA 1
ATOM 1612 C C . GLN A 1 203 ? -9.881 14.317 4.275 1.00 55.59 203 GLN A C 1
ATOM 1614 O O . GLN A 1 203 ? -10.474 13.796 5.225 1.00 55.59 203 GLN A O 1
ATOM 1619 N N . SER A 1 204 ? -9.057 13.627 3.475 1.00 59.44 204 SER A N 1
ATOM 1620 C CA . SER A 1 204 ? -8.658 12.231 3.652 1.00 59.44 204 SER A CA 1
ATOM 1621 C C . SER A 1 204 ? -7.180 12.164 4.067 1.00 59.44 204 SER A C 1
ATOM 1623 O O . SER A 1 204 ? -6.345 12.728 3.364 1.00 59.44 204 SER A O 1
ATOM 1625 N N . PRO A 1 205 ? -6.843 11.488 5.179 1.00 61.34 205 PRO A N 1
ATOM 1626 C CA . PRO A 1 205 ? -5.513 11.505 5.792 1.00 61.34 205 PRO A CA 1
ATOM 1627 C C . PRO A 1 205 ? -4.497 10.650 5.033 1.00 61.34 205 PRO A C 1
ATOM 1629 O O . PRO A 1 205 ? -3.310 10.752 5.308 1.00 61.34 205 PRO A O 1
ATOM 1632 N N . THR A 1 206 ? -4.973 9.801 4.119 1.00 66.00 206 THR A N 1
ATOM 1633 C CA . THR A 1 206 ? -4.160 8.928 3.268 1.00 66.00 206 THR A CA 1
ATOM 1634 C C . THR A 1 206 ? -4.059 9.457 1.832 1.00 66.00 206 THR A C 1
ATOM 1636 O O . THR A 1 206 ? -3.276 8.928 1.046 1.00 66.00 206 THR A O 1
ATOM 1639 N N . ARG A 1 207 ? -4.844 10.487 1.457 1.00 69.31 207 ARG A N 1
ATOM 1640 C CA . ARG A 1 207 ? -4.831 11.057 0.098 1.00 69.31 207 ARG A CA 1
ATOM 1641 C C . ARG A 1 207 ? -3.560 11.868 -0.087 1.00 69.31 207 ARG A C 1
ATOM 1643 O O . ARG A 1 207 ? -3.243 12.723 0.736 1.00 69.31 207 ARG A O 1
ATOM 1650 N N . GLY A 1 208 ? -2.868 11.590 -1.180 1.00 66.25 208 GLY A N 1
ATOM 1651 C CA . GLY A 1 208 ? -1.535 12.079 -1.467 1.00 66.25 208 GLY A CA 1
ATOM 1652 C C . GLY A 1 208 ? -0.430 11.410 -0.646 1.00 66.25 208 GLY A C 1
ATOM 1653 O O . GLY A 1 208 ? 0.717 11.773 -0.799 1.00 66.25 208 GLY A O 1
ATOM 1654 N N . CYS A 1 209 ? -0.687 10.431 0.220 1.00 72.19 209 CYS A N 1
ATOM 1655 C CA . CYS A 1 209 ? 0.415 9.770 0.933 1.00 72.19 209 CYS A CA 1
ATOM 1656 C C . CYS A 1 209 ? 1.179 8.779 0.029 1.00 72.19 209 CYS A C 1
ATOM 1658 O O . CYS A 1 209 ? 0.863 8.623 -1.147 1.00 72.19 209 CYS A O 1
ATOM 1660 N N . GLY A 1 210 ? 2.199 8.102 0.558 1.00 75.25 210 GLY A N 1
ATOM 1661 C CA . GLY A 1 210 ? 3.132 7.278 -0.214 1.00 75.25 210 GLY A CA 1
ATOM 1662 C C . GLY A 1 210 ? 2.447 6.194 -1.050 1.00 75.25 210 GLY A C 1
ATOM 1663 O O . GLY A 1 210 ? 2.821 5.968 -2.194 1.00 75.25 210 GLY A O 1
ATOM 1664 N N . MET A 1 211 ? 1.381 5.568 -0.550 1.00 85.00 211 MET A N 1
ATOM 1665 C CA . MET A 1 211 ? 0.583 4.618 -1.324 1.00 85.00 211 MET A CA 1
ATOM 1666 C C . MET A 1 211 ? -0.160 5.288 -2.491 1.00 85.00 211 MET A C 1
ATOM 1668 O O . MET A 1 211 ? -0.364 4.633 -3.509 1.00 85.00 211 MET A O 1
ATOM 1672 N N . ASP A 1 212 ? -0.546 6.563 -2.377 1.00 78.75 212 ASP A N 1
ATOM 1673 C CA . ASP A 1 212 ? -1.074 7.370 -3.490 1.00 78.75 212 ASP A CA 1
ATOM 1674 C C . ASP A 1 212 ? 0.017 7.702 -4.511 1.00 78.75 212 ASP A C 1
ATOM 1676 O O . ASP A 1 212 ? -0.221 7.582 -5.709 1.00 78.75 212 ASP A O 1
ATOM 1680 N N . GLU A 1 213 ? 1.241 8.013 -4.062 1.00 78.56 213 GLU A N 1
ATOM 1681 C CA . GLU A 1 213 ? 2.387 8.231 -4.962 1.00 78.56 213 GLU A CA 1
ATOM 1682 C C . GLU A 1 213 ? 2.687 6.984 -5.813 1.00 78.56 213 GLU A C 1
ATOM 1684 O O . GLU A 1 213 ? 3.027 7.094 -6.994 1.00 78.56 213 GLU A O 1
ATOM 1689 N N . LEU A 1 214 ? 2.477 5.790 -5.249 1.00 83.62 214 LEU A N 1
ATOM 1690 C CA . LEU A 1 214 ? 2.573 4.516 -5.969 1.00 83.62 214 LEU A CA 1
ATOM 1691 C C . LEU A 1 214 ? 1.355 4.224 -6.871 1.00 83.62 214 LEU A C 1
ATOM 1693 O O . LEU A 1 214 ? 1.400 3.271 -7.646 1.00 83.62 214 LEU A O 1
ATOM 1697 N N . GLY A 1 215 ? 0.278 5.010 -6.775 1.00 80.12 215 GLY A N 1
ATOM 1698 C CA . GLY A 1 215 ? -0.982 4.842 -7.509 1.00 80.12 215 GLY A CA 1
ATOM 1699 C C . GLY A 1 215 ? -1.957 3.831 -6.895 1.00 80.12 215 GLY A C 1
ATOM 1700 O O . GLY A 1 215 ? -2.890 3.378 -7.556 1.00 80.12 215 GLY A O 1
ATOM 1701 N N . PHE A 1 216 ? -1.759 3.477 -5.623 1.00 82.69 216 PHE A N 1
ATOM 1702 C CA . PHE A 1 216 ? -2.550 2.513 -4.847 1.00 82.69 216 PHE A CA 1
ATOM 1703 C C . PHE A 1 216 ? -3.162 3.158 -3.586 1.00 82.69 216 PHE A C 1
ATOM 1705 O O . PHE A 1 216 ? -3.335 2.515 -2.546 1.00 82.69 216 PHE A O 1
ATOM 1712 N N . PHE A 1 217 ? -3.517 4.445 -3.662 1.00 71.75 217 PHE A N 1
ATOM 1713 C CA . PHE A 1 217 ? -4.388 5.096 -2.680 1.00 71.75 217 PHE A CA 1
ATOM 1714 C C . PHE A 1 217 ? -5.718 4.370 -2.463 1.00 71.75 217 PHE A C 1
ATOM 1716 O O . PHE A 1 217 ? -6.131 4.237 -1.305 1.00 71.75 217 PHE A O 1
ATOM 1723 N N . PRO A 1 218 ? -6.418 3.863 -3.497 1.00 79.94 218 PRO A N 1
ATOM 1724 C CA . PRO A 1 218 ? -7.577 3.049 -3.208 1.00 79.94 218 PRO A CA 1
ATOM 1725 C C . PRO A 1 218 ? -7.144 1.718 -2.598 1.00 79.94 218 PRO A C 1
ATOM 1727 O O . PRO A 1 218 ? -6.259 1.040 -3.113 1.00 79.94 218 PRO A O 1
ATOM 1730 N N . TYR A 1 219 ? -7.822 1.322 -1.519 1.00 87.62 219 TYR A N 1
ATOM 1731 C CA . TYR A 1 219 ? -7.679 -0.020 -0.972 1.00 87.62 219 TYR A CA 1
ATOM 1732 C C . TYR A 1 219 ? -7.906 -1.057 -2.067 1.00 87.62 219 TYR A C 1
ATOM 1734 O O . TYR A 1 219 ? -8.925 -1.012 -2.767 1.00 87.62 219 TYR A O 1
ATOM 1742 N N . SER A 1 220 ? -6.982 -2.007 -2.172 1.00 87.81 220 SER A N 1
ATOM 1743 C CA . SER A 1 220 ? -7.178 -3.208 -2.980 1.00 87.81 220 SER A CA 1
ATOM 1744 C C . SER A 1 220 ? -8.409 -3.991 -2.498 1.00 87.81 220 SER A C 1
ATOM 1746 O O . SER A 1 220 ? -8.927 -3.763 -1.398 1.00 87.81 220 SER A O 1
ATOM 1748 N N . LEU A 1 221 ? -8.903 -4.936 -3.302 1.00 88.88 221 LEU A N 1
ATOM 1749 C CA . LEU A 1 221 ? -10.008 -5.804 -2.880 1.00 88.88 221 LEU A CA 1
ATOM 1750 C C . LEU A 1 221 ? -9.692 -6.572 -1.584 1.00 88.88 221 LEU A C 1
ATOM 1752 O O . LEU A 1 221 ? -10.486 -6.454 -0.647 1.00 88.88 221 LEU A O 1
ATOM 1756 N N . PRO A 1 222 ? -8.527 -7.238 -1.450 1.00 89.31 222 PRO A N 1
ATOM 1757 C CA . PRO A 1 222 ? -8.160 -7.892 -0.199 1.00 89.31 222 PRO A CA 1
ATOM 1758 C C . PRO A 1 222 ? -8.098 -6.931 0.993 1.00 89.31 222 PRO A C 1
ATOM 1760 O O . PRO A 1 222 ? -8.557 -7.278 2.080 1.00 89.31 222 PRO A O 1
ATOM 1763 N N . GLU A 1 223 ? -7.559 -5.717 0.818 1.00 90.44 223 GLU A N 1
ATOM 1764 C CA . GLU A 1 223 ? -7.552 -4.716 1.892 1.00 90.44 223 GLU A CA 1
ATOM 1765 C C . GLU A 1 223 ? -8.967 -4.271 2.260 1.00 90.44 223 GLU A C 1
ATOM 1767 O O . GLU A 1 223 ? -9.286 -4.130 3.435 1.00 90.44 223 GLU A O 1
ATOM 1772 N N . THR A 1 224 ? -9.833 -4.064 1.271 1.00 92.88 224 THR A N 1
ATOM 1773 C CA . THR A 1 224 ? -11.217 -3.649 1.508 1.00 92.88 224 THR A CA 1
ATOM 1774 C C . THR A 1 224 ? -11.963 -4.702 2.328 1.00 92.88 224 THR A C 1
ATOM 1776 O O . THR A 1 224 ? -12.660 -4.360 3.281 1.00 92.88 224 THR A O 1
ATOM 1779 N N . GLU A 1 225 ? -11.785 -5.984 2.010 1.00 93.75 225 GLU A N 1
ATOM 1780 C CA . GLU A 1 225 ? -12.392 -7.093 2.753 1.00 93.75 225 GLU A CA 1
ATOM 1781 C C . GLU A 1 225 ? -11.832 -7.227 4.174 1.00 93.75 225 GLU A C 1
ATOM 1783 O O . GLU A 1 225 ? -12.604 -7.402 5.116 1.00 93.75 225 GLU A O 1
ATOM 1788 N N . ASP A 1 226 ? -10.516 -7.089 4.355 1.00 93.19 226 ASP A N 1
ATOM 1789 C CA . ASP A 1 226 ? -9.891 -7.106 5.683 1.00 93.19 226 ASP A CA 1
ATOM 1790 C C . ASP A 1 226 ? -10.416 -5.973 6.578 1.00 93.19 226 ASP A C 1
ATOM 1792 O O . ASP A 1 226 ? -10.718 -6.182 7.755 1.00 93.19 226 ASP A O 1
ATOM 1796 N N . ARG A 1 227 ? -10.595 -4.778 6.005 1.00 93.56 227 ARG A N 1
ATOM 1797 C CA . ARG A 1 227 ? -11.094 -3.594 6.716 1.00 93.56 227 ARG A CA 1
ATOM 1798 C C . ARG A 1 227 ? -12.569 -3.753 7.066 1.00 93.56 227 ARG A C 1
ATOM 1800 O O . ARG A 1 227 ? -12.957 -3.438 8.185 1.00 93.56 227 ARG A O 1
ATOM 1807 N N . LEU A 1 228 ? -13.380 -4.281 6.148 1.00 96.94 228 LEU A N 1
ATOM 1808 C CA . LEU A 1 228 ? -14.779 -4.613 6.428 1.00 96.94 228 LEU A CA 1
ATOM 1809 C C . LEU A 1 228 ? -14.891 -5.650 7.550 1.00 96.94 228 LEU A C 1
ATOM 1811 O O . LEU A 1 228 ? -15.675 -5.451 8.471 1.00 96.94 228 LEU A O 1
ATOM 1815 N N . SER A 1 229 ? -14.062 -6.698 7.523 1.00 96.56 229 SER A N 1
ATOM 1816 C CA . SER A 1 229 ? -14.012 -7.706 8.586 1.00 96.56 229 SER A CA 1
ATOM 1817 C C . SER A 1 229 ? -13.651 -7.094 9.942 1.00 96.56 229 SER A C 1
ATOM 1819 O O . SER A 1 229 ? -14.314 -7.388 10.934 1.00 96.56 229 SER A O 1
ATOM 1821 N N . LEU A 1 230 ? -12.651 -6.207 9.989 1.00 95.94 230 LEU A N 1
ATOM 1822 C CA . LEU A 1 230 ? -12.283 -5.486 11.209 1.00 95.94 230 LEU A CA 1
ATOM 1823 C C . LEU A 1 230 ? -13.431 -4.605 11.725 1.00 95.94 230 LEU A C 1
ATOM 1825 O O . LEU A 1 230 ? -13.693 -4.576 12.924 1.00 95.94 230 LEU A O 1
ATOM 1829 N N . ILE A 1 231 ? -14.110 -3.877 10.835 1.00 97.12 231 ILE A N 1
ATOM 1830 C CA . ILE A 1 231 ? -15.225 -3.001 11.214 1.00 97.12 231 ILE A CA 1
ATOM 1831 C C . ILE A 1 231 ? -16.406 -3.821 11.744 1.00 97.12 231 ILE A C 1
ATOM 1833 O O . ILE A 1 231 ? -16.984 -3.459 12.767 1.00 97.12 231 ILE A O 1
ATOM 1837 N N . ASP A 1 232 ? -16.747 -4.930 11.090 1.00 97.81 232 ASP A N 1
ATOM 1838 C CA . ASP A 1 232 ? -17.825 -5.822 11.5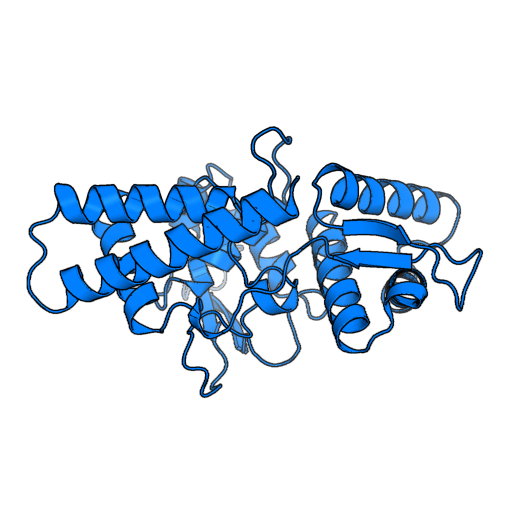26 1.00 97.81 232 ASP A CA 1
ATOM 1839 C C . ASP A 1 232 ? -17.527 -6.428 12.904 1.00 97.81 232 ASP A C 1
ATOM 1841 O O . ASP A 1 232 ? -18.398 -6.491 13.778 1.00 97.81 232 ASP A O 1
ATOM 1845 N N . GLU A 1 233 ? -16.273 -6.812 13.134 1.00 97.19 233 GLU A N 1
ATOM 1846 C CA . GLU A 1 233 ? -15.799 -7.291 14.428 1.00 97.19 233 GLU A CA 1
ATOM 1847 C C . GLU A 1 233 ? -15.869 -6.195 15.503 1.00 97.19 233 GLU A C 1
ATOM 1849 O O . GLU A 1 233 ? -16.350 -6.439 16.607 1.00 97.19 233 GLU A O 1
ATOM 1854 N N . ALA A 1 234 ? -15.469 -4.965 15.182 1.00 96.88 234 ALA A N 1
ATOM 1855 C CA . ALA A 1 234 ? -15.529 -3.836 16.107 1.00 96.88 234 ALA A CA 1
ATOM 1856 C C . ALA A 1 234 ? -16.965 -3.487 16.500 1.00 96.88 234 ALA A C 1
ATOM 1858 O O . ALA A 1 234 ? -17.268 -3.359 17.683 1.00 96.88 234 ALA A O 1
ATOM 1859 N N . LEU A 1 235 ? -17.868 -3.395 15.524 1.00 96.69 235 LEU A N 1
ATOM 1860 C CA . LEU A 1 235 ? -19.276 -3.069 15.754 1.00 96.69 235 LEU A CA 1
ATOM 1861 C C . LEU A 1 235 ? -20.026 -4.133 16.572 1.00 96.69 235 LEU A C 1
ATOM 1863 O O . LEU A 1 235 ? -21.064 -3.804 17.158 1.00 96.69 235 LEU A O 1
ATOM 1867 N N . SER A 1 236 ? -19.525 -5.375 16.588 1.00 96.06 236 SER A N 1
ATOM 1868 C CA . SER A 1 236 ? -20.109 -6.503 17.325 1.00 96.06 236 SER A CA 1
ATOM 1869 C C . SER A 1 236 ? -19.467 -6.754 18.690 1.00 96.06 236 SER A C 1
ATOM 1871 O O . SER A 1 236 ? -20.189 -7.077 19.630 1.00 96.06 236 SER A O 1
ATOM 1873 N N . LYS A 1 237 ? -18.141 -6.620 18.819 1.00 95.81 237 LYS A N 1
ATOM 1874 C CA . LYS A 1 237 ? -17.404 -6.973 20.045 1.00 95.81 237 LYS A CA 1
ATOM 1875 C C . LYS A 1 237 ? -17.093 -5.791 20.956 1.00 95.81 237 LYS A C 1
ATOM 1877 O O . LYS A 1 237 ? -16.943 -5.989 22.158 1.00 95.81 237 LYS A O 1
ATOM 1882 N N . LEU A 1 238 ? -16.947 -4.585 20.411 1.00 94.12 238 LEU A N 1
ATOM 1883 C CA . LEU A 1 238 ? -16.605 -3.407 21.202 1.00 94.12 238 LEU A CA 1
ATOM 1884 C C . LEU A 1 238 ? -17.883 -2.687 21.648 1.00 94.12 238 LEU A C 1
ATOM 1886 O O . LEU A 1 238 ? -18.810 -2.487 20.859 1.00 94.12 238 LEU A O 1
ATOM 1890 N N . ALA A 1 239 ? -17.913 -2.247 22.906 1.00 92.00 239 ALA A N 1
ATOM 1891 C CA . ALA A 1 239 ? -18.972 -1.396 23.448 1.00 92.00 239 ALA A CA 1
ATOM 1892 C C . ALA A 1 239 ? -18.822 0.046 22.920 1.00 92.00 239 ALA A C 1
ATOM 1894 O O . ALA A 1 239 ? -18.405 0.956 23.630 1.00 92.00 239 ALA A O 1
ATOM 1895 N N . LEU A 1 240 ? -19.082 0.230 21.624 1.00 91.75 240 LEU A N 1
ATOM 1896 C CA . LEU A 1 240 ? -18.940 1.507 20.927 1.00 91.75 240 LEU A CA 1
ATOM 1897 C C . LEU A 1 240 ? -20.231 2.314 21.027 1.00 91.75 240 LEU A C 1
ATOM 1899 O O . LEU A 1 240 ? -21.282 1.864 20.562 1.00 91.75 240 LEU A O 1
ATOM 1903 N N . GLU A 1 241 ? -20.127 3.541 21.525 1.00 89.44 241 GLU A N 1
ATOM 1904 C CA . GLU A 1 241 ? -21.253 4.463 21.653 1.00 89.44 241 GLU A CA 1
ATOM 1905 C C . GLU A 1 241 ? -21.055 5.740 20.828 1.00 89.44 241 GLU A C 1
ATOM 1907 O O . GLU A 1 241 ? -19.936 6.145 20.496 1.00 89.44 241 GLU A O 1
ATOM 1912 N N . GLY A 1 242 ? -22.178 6.371 20.477 1.00 91.00 242 GLY A N 1
ATOM 1913 C CA . GLY A 1 242 ? -22.207 7.707 19.893 1.00 91.00 242 GLY A CA 1
ATOM 1914 C C . GLY A 1 242 ? -21.362 7.861 18.611 1.00 91.00 242 GLY A C 1
ATOM 1915 O O . GLY A 1 242 ? -21.534 7.079 17.668 1.00 91.00 242 GLY A O 1
ATOM 1916 N N . PRO A 1 243 ? -20.474 8.875 18.537 1.00 93.31 243 PRO A N 1
ATOM 1917 C CA . PRO A 1 243 ? -19.742 9.220 17.315 1.00 93.31 243 PRO A CA 1
ATOM 1918 C C . PRO A 1 243 ? -18.876 8.094 16.735 1.00 93.31 243 PRO A C 1
ATOM 1920 O O . PRO A 1 243 ? -18.772 7.974 15.516 1.00 93.31 243 PRO A O 1
ATOM 1923 N N . GLU A 1 244 ? -18.271 7.249 17.573 1.00 93.00 244 GLU A N 1
ATOM 1924 C CA . GLU A 1 244 ? -17.339 6.207 17.116 1.00 93.00 244 GLU A CA 1
ATOM 1925 C C . GLU A 1 244 ? -18.063 5.123 16.308 1.00 93.00 244 GLU A C 1
ATOM 1927 O O . GLU A 1 244 ? -17.647 4.753 15.206 1.00 93.00 244 GLU A O 1
ATOM 1932 N N . ARG A 1 245 ? -19.214 4.667 16.821 1.00 96.38 245 ARG A N 1
ATOM 1933 C CA . ARG A 1 245 ? -20.075 3.695 16.138 1.00 96.38 245 ARG A CA 1
ATOM 1934 C C . ARG A 1 245 ? -20.582 4.247 14.804 1.00 96.38 245 ARG A C 1
ATOM 1936 O O . ARG A 1 245 ? -20.652 3.511 13.816 1.00 96.38 245 ARG A O 1
ATOM 1943 N N . GLN A 1 246 ? -20.915 5.539 14.762 1.00 97.12 246 GLN A N 1
ATOM 1944 C CA . GLN A 1 246 ? -21.361 6.215 13.544 1.00 97.12 246 GLN A CA 1
ATOM 1945 C C . GLN A 1 246 ? -20.247 6.281 12.490 1.00 97.12 246 GLN A C 1
ATOM 1947 O O . GLN A 1 246 ? -20.496 5.927 11.337 1.00 97.12 246 GLN A O 1
ATOM 1952 N N . LEU A 1 247 ? -19.027 6.668 12.877 1.00 96.50 247 LEU A N 1
ATOM 1953 C CA . LEU A 1 247 ? -17.869 6.738 11.977 1.00 96.50 247 LEU A CA 1
ATOM 1954 C C . LEU A 1 247 ? -17.545 5.373 11.359 1.00 96.50 247 LEU A C 1
ATOM 1956 O O . LEU A 1 247 ? -17.373 5.268 10.145 1.00 96.50 247 LEU A O 1
ATOM 1960 N N . LEU A 1 248 ? -17.534 4.309 12.167 1.00 97.31 248 LEU A N 1
ATOM 1961 C CA . LEU A 1 248 ? -17.304 2.950 11.669 1.00 97.31 248 LEU A CA 1
ATOM 1962 C C . LEU A 1 248 ? -18.423 2.485 10.729 1.00 97.31 248 LEU A C 1
ATOM 1964 O O . LEU A 1 248 ? -18.147 1.871 9.701 1.00 97.31 248 LEU A O 1
ATOM 1968 N N . SER A 1 249 ? -19.679 2.833 11.018 1.00 97.62 249 SER A N 1
ATOM 1969 C CA . SER A 1 249 ? -20.815 2.502 10.145 1.00 97.62 249 SER A CA 1
ATOM 1970 C C . SER A 1 249 ? -20.750 3.231 8.795 1.00 97.62 249 SER A C 1
ATOM 1972 O O . SER A 1 249 ? -21.033 2.633 7.756 1.00 97.62 249 SER A O 1
ATOM 1974 N N . GLN A 1 250 ? -20.337 4.503 8.782 1.00 97.25 250 GLN A N 1
ATOM 1975 C CA . GLN A 1 250 ? -20.134 5.278 7.552 1.00 97.25 250 GLN A CA 1
ATOM 1976 C C . GLN A 1 250 ? -18.984 4.711 6.713 1.00 97.25 250 GLN A C 1
ATOM 1978 O O . GLN A 1 250 ? -19.148 4.479 5.511 1.00 97.25 250 GLN A O 1
ATOM 1983 N N . ALA A 1 251 ? -17.855 4.400 7.357 1.00 96.50 251 ALA A N 1
ATOM 1984 C CA . ALA A 1 251 ? -16.725 3.765 6.696 1.00 96.50 251 ALA A CA 1
ATOM 1985 C C . ALA A 1 251 ? -17.117 2.408 6.091 1.00 96.50 251 ALA A C 1
ATOM 1987 O O . ALA A 1 251 ? -16.803 2.134 4.932 1.00 96.50 251 ALA A O 1
ATOM 1988 N N . ARG A 1 252 ? -17.877 1.590 6.833 1.00 98.06 252 ARG A N 1
ATOM 1989 C CA . ARG A 1 252 ? -18.419 0.310 6.357 1.00 98.06 252 ARG A CA 1
ATOM 1990 C C . ARG A 1 252 ? -19.246 0.473 5.086 1.00 98.06 252 ARG A C 1
ATOM 1992 O O . ARG A 1 252 ? -19.051 -0.287 4.139 1.00 98.06 252 ARG A O 1
ATOM 1999 N N . ALA A 1 253 ? -20.151 1.453 5.049 1.00 97.88 253 ALA A N 1
ATOM 2000 C CA . ALA A 1 253 ? -20.996 1.710 3.884 1.00 97.88 253 ALA A CA 1
ATOM 2001 C C . ALA A 1 253 ? -20.151 2.072 2.649 1.00 97.88 253 ALA A C 1
ATOM 2003 O O . ALA A 1 253 ? -20.289 1.437 1.602 1.00 97.88 253 ALA A O 1
ATOM 2004 N N . LYS A 1 254 ? -19.201 3.007 2.798 1.00 96.88 254 LYS A N 1
ATOM 2005 C CA . LYS A 1 254 ? -18.281 3.410 1.719 1.00 96.88 254 LYS A CA 1
ATOM 2006 C C . LYS A 1 254 ? -17.423 2.249 1.214 1.00 96.88 254 LYS A C 1
ATOM 2008 O O . LYS A 1 254 ? -17.241 2.094 0.009 1.00 96.88 254 LYS A O 1
ATOM 2013 N N . LEU A 1 255 ? -16.887 1.431 2.122 1.00 96.31 255 LEU A N 1
ATOM 2014 C CA . LEU A 1 255 ? -16.046 0.283 1.772 1.00 96.31 255 LEU A CA 1
ATOM 2015 C C . LEU A 1 255 ? -16.847 -0.854 1.132 1.00 96.31 255 LEU A C 1
ATOM 2017 O O . LEU A 1 255 ? -16.347 -1.509 0.223 1.00 96.31 255 LEU A O 1
ATOM 2021 N N . THR A 1 256 ? -18.095 -1.064 1.552 1.00 97.50 256 THR A N 1
ATOM 2022 C CA . THR A 1 256 ? -18.989 -2.055 0.936 1.00 97.50 256 THR A CA 1
ATOM 2023 C C . THR A 1 256 ? -19.280 -1.688 -0.512 1.00 97.50 256 THR A C 1
ATOM 2025 O O . THR A 1 256 ? -19.204 -2.543 -1.391 1.00 97.50 256 THR A O 1
ATOM 2028 N N . GLU A 1 257 ? -19.559 -0.414 -0.773 1.00 96.56 257 GLU A N 1
ATOM 2029 C CA . GLU A 1 257 ? -19.767 0.068 -2.133 1.00 96.56 257 GLU A CA 1
ATOM 2030 C C . GLU A 1 257 ? -18.478 0.013 -2.963 1.00 96.56 257 GLU A C 1
ATOM 2032 O O . GLU A 1 257 ? -18.486 -0.433 -4.109 1.00 96.56 257 GLU A O 1
ATOM 2037 N N . TRP A 1 258 ? -17.340 0.379 -2.367 1.00 95.00 258 TRP A N 1
ATOM 2038 C CA . TRP A 1 258 ? -16.047 0.257 -3.033 1.00 95.00 258 TRP A CA 1
ATOM 2039 C C . TRP A 1 258 ? -15.720 -1.191 -3.422 1.00 95.00 258 TRP A C 1
ATOM 2041 O O . TRP A 1 258 ? -15.246 -1.434 -4.530 1.00 95.00 258 TRP A O 1
ATOM 2051 N N . ARG A 1 259 ? -16.044 -2.162 -2.560 1.00 94.75 259 ARG A N 1
ATOM 2052 C CA . ARG A 1 259 ? -15.900 -3.594 -2.852 1.00 94.75 259 ARG A CA 1
ATOM 2053 C C . ARG A 1 259 ? -16.669 -3.999 -4.112 1.00 94.75 259 ARG A C 1
ATOM 2055 O O . ARG A 1 259 ? -16.129 -4.741 -4.923 1.00 94.75 259 ARG A O 1
ATOM 2062 N N . VAL A 1 260 ? -17.893 -3.498 -4.301 1.00 94.75 260 VAL A N 1
ATOM 2063 C CA . VAL A 1 260 ? -18.693 -3.776 -5.509 1.00 94.75 260 VAL A CA 1
ATOM 2064 C C . VAL A 1 260 ? -18.004 -3.223 -6.758 1.00 94.75 260 VAL A C 1
ATOM 2066 O O . VAL A 1 260 ? -17.861 -3.945 -7.742 1.00 94.75 260 VAL A O 1
ATOM 2069 N N . ASN A 1 261 ? -17.505 -1.984 -6.702 1.00 92.56 261 ASN A N 1
ATOM 2070 C CA . ASN A 1 261 ? -16.781 -1.373 -7.824 1.00 92.56 261 ASN A CA 1
ATOM 2071 C C . ASN A 1 261 ? -15.509 -2.152 -8.186 1.00 92.56 261 ASN A C 1
ATOM 2073 O O . ASN A 1 261 ? -15.218 -2.346 -9.363 1.00 92.56 261 ASN A O 1
ATOM 2077 N N . LEU A 1 262 ? -14.765 -2.617 -7.179 1.00 89.56 262 LEU A N 1
ATOM 2078 C CA . LEU A 1 262 ? -13.574 -3.441 -7.377 1.00 89.56 262 LEU A CA 1
ATOM 2079 C C . LEU A 1 262 ? -13.908 -4.774 -8.049 1.00 89.56 262 LEU A C 1
ATOM 2081 O O . LEU A 1 262 ? -13.228 -5.160 -8.993 1.00 89.56 262 LEU A O 1
ATOM 2085 N N . MET A 1 263 ? -14.967 -5.456 -7.603 1.00 89.69 263 MET A N 1
ATOM 2086 C CA . MET A 1 263 ? -15.407 -6.713 -8.213 1.00 89.69 263 MET A CA 1
ATOM 2087 C C . MET A 1 263 ? -15.822 -6.518 -9.677 1.00 89.69 263 MET A C 1
ATOM 2089 O O . MET A 1 263 ? -15.448 -7.328 -10.519 1.00 89.69 263 MET A O 1
ATOM 2093 N N . ALA A 1 264 ? -16.521 -5.423 -9.993 1.00 88.06 264 ALA A N 1
ATOM 2094 C CA . ALA A 1 264 ? -16.912 -5.085 -11.362 1.00 88.06 264 ALA A CA 1
ATOM 2095 C C . ALA A 1 264 ? -15.722 -4.702 -12.264 1.00 88.06 264 ALA A C 1
ATOM 2097 O O . ALA A 1 264 ? -15.778 -4.897 -13.471 1.00 88.06 264 ALA A O 1
ATOM 2098 N N . ALA A 1 265 ? -14.639 -4.157 -11.702 1.00 82.19 265 ALA A N 1
ATOM 2099 C CA . ALA A 1 265 ? -13.420 -3.846 -12.454 1.00 82.19 265 ALA A CA 1
ATOM 2100 C C . ALA A 1 265 ? -12.533 -5.080 -12.718 1.00 82.19 265 ALA A C 1
ATOM 2102 O O . ALA A 1 265 ? -11.596 -5.008 -13.513 1.00 82.19 265 ALA A O 1
ATOM 2103 N N . MET A 1 266 ? -12.790 -6.190 -12.019 1.00 73.69 266 MET A N 1
ATOM 2104 C CA . MET A 1 266 ? -12.046 -7.445 -12.154 1.00 73.69 266 MET A CA 1
ATOM 2105 C C . MET A 1 266 ? -12.723 -8.464 -13.084 1.00 73.69 266 MET A C 1
ATOM 2107 O O . MET A 1 266 ? -12.046 -9.409 -13.492 1.00 73.69 266 MET A O 1
ATOM 2111 N N . SER A 1 267 ? -14.016 -8.287 -13.383 1.00 65.69 267 SER A N 1
ATOM 2112 C CA . SER A 1 267 ? -14.806 -9.083 -14.338 1.00 65.69 267 SER A CA 1
ATOM 2113 C C . SER A 1 267 ? -14.609 -8.618 -15.774 1.00 65.69 267 SER A C 1
ATOM 2115 O O . SER A 1 267 ? -14.449 -9.494 -16.650 1.00 65.69 267 SER A O 1
#